Protein AF-A0A3C0GIA7-F1 (afdb_monomer)

Radius of gyration: 22.04 Å; Cα contacts (8 Å, |Δi|>4): 299; chains: 1; bounding box: 49×34×68 Å

Mean predicted aligned error: 4.74 Å

Structure (mmCIF, N/CA/C/O backbone):
data_AF-A0A3C0GIA7-F1
#
_entry.id   AF-A0A3C0GIA7-F1
#
loop_
_atom_site.group_PDB
_atom_site.id
_atom_site.type_symbol
_atom_site.label_atom_id
_atom_site.label_alt_id
_atom_site.label_comp_id
_atom_si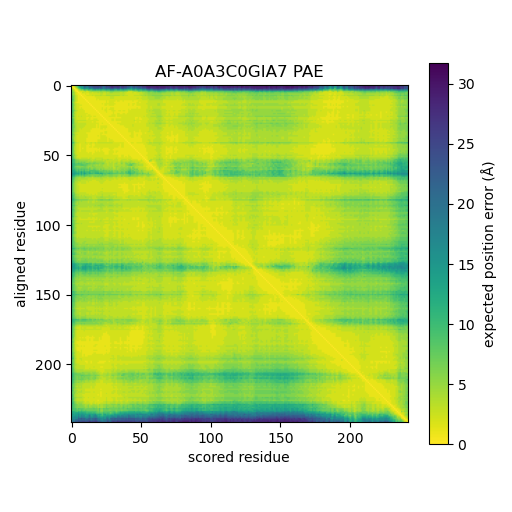te.label_asym_id
_atom_site.label_entity_id
_atom_site.label_seq_id
_atom_site.pdbx_PDB_ins_code
_atom_site.Cartn_x
_atom_site.Cartn_y
_atom_site.Cartn_z
_atom_site.occupancy
_atom_site.B_iso_or_equiv
_atom_site.auth_seq_id
_atom_site.auth_comp_id
_atom_site.auth_asym_id
_atom_site.auth_atom_id
_atom_site.pdbx_PDB_model_num
ATOM 1 N N . MET A 1 1 ? -8.354 5.918 -29.587 1.00 37.75 1 MET A N 1
ATOM 2 C CA . MET A 1 1 ? -8.778 4.598 -29.066 1.00 37.75 1 MET A CA 1
ATOM 3 C C . MET A 1 1 ? -8.429 4.537 -27.590 1.00 37.75 1 MET A C 1
ATOM 5 O O . MET A 1 1 ? -7.251 4.413 -27.277 1.00 37.75 1 MET A O 1
ATOM 9 N N . SER A 1 2 ? -9.401 4.671 -26.684 1.00 43.38 2 SER A N 1
ATOM 10 C CA . SER A 1 2 ? -9.178 4.345 -25.271 1.00 43.38 2 SER A CA 1
ATOM 11 C C . SER A 1 2 ? -9.015 2.828 -25.169 1.00 43.38 2 SER A C 1
ATOM 13 O O . SER A 1 2 ? -10.001 2.096 -25.129 1.00 43.38 2 SER A O 1
ATOM 15 N N . ARG A 1 3 ? -7.777 2.332 -25.247 1.00 60.25 3 ARG A N 1
ATOM 16 C CA . ARG A 1 3 ? -7.509 0.922 -24.956 1.00 60.25 3 ARG A CA 1
ATOM 17 C C . ARG A 1 3 ? -7.789 0.711 -23.472 1.00 60.25 3 ARG A C 1
ATOM 19 O O . ARG A 1 3 ? -7.186 1.372 -22.633 1.00 60.25 3 ARG A O 1
ATOM 26 N N . GLU A 1 4 ? -8.752 -0.149 -23.180 1.00 84.12 4 GLU A N 1
ATOM 27 C CA . GLU A 1 4 ? -9.139 -0.524 -21.825 1.00 84.12 4 GLU A CA 1
ATOM 28 C C . GLU A 1 4 ? -7.948 -1.198 -21.123 1.00 84.12 4 GLU A C 1
ATOM 30 O O . GLU A 1 4 ? -7.328 -2.114 -21.669 1.00 84.12 4 GLU A O 1
ATOM 35 N N . ILE A 1 5 ? -7.573 -0.711 -19.938 1.00 91.12 5 ILE A N 1
ATOM 36 C CA . ILE A 1 5 ? -6.484 -1.300 -19.155 1.00 91.12 5 ILE A CA 1
ATOM 37 C C . ILE A 1 5 ? -6.969 -2.617 -18.543 1.00 91.12 5 ILE A C 1
ATOM 39 O O . ILE A 1 5 ? -7.917 -2.634 -17.760 1.00 91.12 5 ILE A O 1
ATOM 43 N N . ASN A 1 6 ? -6.271 -3.717 -18.832 1.00 93.75 6 ASN A N 1
ATOM 44 C CA . ASN A 1 6 ? -6.549 -5.009 -18.211 1.00 93.75 6 ASN A CA 1
ATOM 45 C C . ASN A 1 6 ? -5.850 -5.120 -16.844 1.00 93.75 6 ASN A C 1
ATOM 47 O O . ASN A 1 6 ? -4.632 -5.294 -16.780 1.00 93.75 6 ASN A O 1
ATOM 51 N N . TYR A 1 7 ? -6.621 -5.091 -15.753 1.00 95.12 7 TYR A N 1
ATOM 52 C CA . TYR A 1 7 ? -6.133 -5.234 -14.369 1.00 95.12 7 TYR A CA 1
ATOM 53 C C . TYR A 1 7 ? -5.750 -6.667 -13.953 1.00 95.12 7 TYR A C 1
ATOM 55 O O . TYR A 1 7 ? -5.253 -6.886 -12.849 1.00 95.12 7 TYR A O 1
ATOM 63 N N . LYS A 1 8 ? -5.942 -7.650 -14.838 1.00 94.94 8 LYS A N 1
ATOM 64 C CA . LYS A 1 8 ? -5.543 -9.054 -14.651 1.00 94.94 8 LYS A CA 1
ATOM 65 C C . LYS A 1 8 ? -4.314 -9.436 -15.487 1.00 94.94 8 LYS A C 1
ATOM 67 O O . LYS A 1 8 ? -4.044 -10.614 -15.679 1.00 94.94 8 LYS A O 1
ATOM 72 N N . CYS A 1 9 ? -3.592 -8.460 -16.039 1.00 96.50 9 CYS A N 1
ATOM 73 C CA . CYS A 1 9 ? -2.430 -8.719 -16.886 1.00 96.50 9 CYS A CA 1
ATOM 74 C C . CYS A 1 9 ? -1.255 -9.254 -16.050 1.00 96.50 9 CYS A C 1
ATOM 76 O O . CYS A 1 9 ? -0.583 -8.486 -15.363 1.00 96.50 9 CYS A O 1
ATOM 78 N N . GLU A 1 10 ?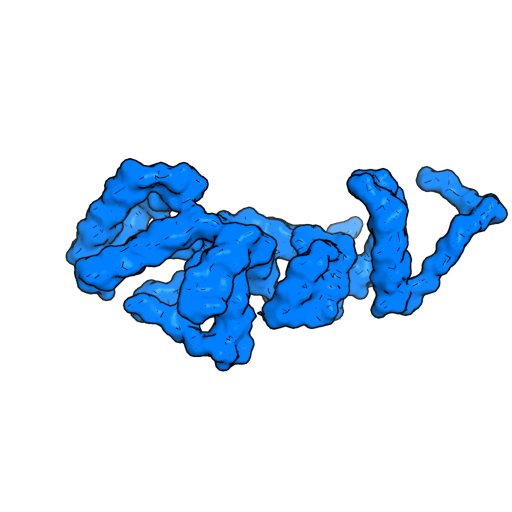 -0.981 -10.556 -16.151 1.00 97.12 10 GLU A N 1
ATOM 79 C CA . GLU A 1 10 ? 0.097 -11.241 -15.417 1.00 97.12 10 GLU A CA 1
ATOM 80 C C . GLU A 1 10 ? 1.460 -10.580 -15.637 1.00 97.12 10 GLU A C 1
ATOM 82 O O . GLU A 1 10 ? 2.119 -10.204 -14.672 1.00 97.12 10 GLU A O 1
ATOM 87 N N . LYS A 1 11 ? 1.807 -10.280 -16.895 1.00 96.56 11 LYS A N 1
ATOM 88 C CA . LYS A 1 11 ? 3.054 -9.586 -17.263 1.00 96.56 11 LYS A CA 1
ATOM 89 C C . LYS A 1 11 ? 3.236 -8.237 -16.550 1.00 96.56 11 LYS A C 1
ATOM 91 O O . LYS A 1 11 ? 4.357 -7.801 -16.303 1.00 96.56 11 LYS A O 1
ATOM 96 N N . THR A 1 12 ? 2.137 -7.550 -16.223 1.00 97.88 12 THR A N 1
ATOM 97 C CA . THR A 1 12 ? 2.188 -6.289 -15.464 1.00 97.88 12 THR A CA 1
ATOM 98 C C . THR A 1 12 ? 2.499 -6.549 -13.993 1.00 97.88 12 THR A C 1
ATOM 100 O O . THR A 1 12 ? 3.315 -5.843 -13.404 1.00 97.88 12 THR A O 1
ATOM 103 N N . TRP A 1 13 ? 1.882 -7.572 -13.400 1.00 98.31 13 TRP A N 1
ATOM 104 C CA . TRP A 1 13 ? 2.133 -7.960 -12.012 1.00 98.31 13 TRP A CA 1
ATOM 105 C C . TRP A 1 13 ? 3.553 -8.502 -11.807 1.00 98.31 13 TRP A C 1
ATOM 107 O O . TRP A 1 13 ? 4.207 -8.135 -10.827 1.00 98.31 13 TRP A O 1
ATOM 117 N N . GLU A 1 14 ? 4.075 -9.261 -12.773 1.00 97.88 14 GLU A N 1
ATOM 118 C CA . GLU A 1 14 ? 5.452 -9.772 -12.777 1.00 97.88 14 GLU A CA 1
ATOM 119 C C . GLU A 1 14 ? 6.497 -8.656 -12.634 1.00 97.88 14 GLU A C 1
ATOM 121 O O . GLU A 1 14 ? 7.464 -8.818 -11.890 1.00 97.88 14 GLU A O 1
ATOM 126 N N . LEU A 1 15 ? 6.278 -7.477 -13.234 1.00 97.44 15 LEU A N 1
ATOM 127 C CA . LEU A 1 15 ? 7.185 -6.334 -13.056 1.00 97.44 15 LEU A CA 1
ATOM 128 C C . LEU A 1 15 ? 7.359 -5.945 -11.588 1.00 97.44 15 LEU A C 1
ATOM 130 O O . LEU A 1 15 ? 8.476 -5.661 -11.146 1.00 97.44 15 LEU A O 1
ATOM 134 N N . PHE A 1 16 ? 6.266 -5.930 -10.823 1.00 98.19 16 PHE A N 1
ATOM 135 C CA . PHE A 1 16 ? 6.325 -5.641 -9.394 1.00 98.19 16 PHE A CA 1
ATOM 136 C C . PHE A 1 16 ? 6.989 -6.785 -8.628 1.00 98.19 16 PHE A C 1
ATOM 138 O O . PHE A 1 16 ? 7.788 -6.527 -7.728 1.00 98.19 16 PHE A O 1
ATOM 145 N N . HIS A 1 17 ? 6.696 -8.036 -8.996 1.00 98.25 17 HIS A N 1
ATOM 146 C CA . HIS A 1 17 ? 7.242 -9.229 -8.337 1.00 98.25 17 HIS A CA 1
ATOM 147 C C . HIS A 1 17 ? 8.752 -9.355 -8.524 1.00 98.25 17 HIS A C 1
ATOM 149 O O . HIS A 1 17 ? 9.449 -9.800 -7.614 1.00 98.25 17 HIS A O 1
ATOM 155 N N . GLU A 1 18 ? 9.270 -8.929 -9.672 1.00 97.50 18 GLU A N 1
ATOM 156 C CA . GLU A 1 18 ? 10.701 -8.920 -9.976 1.00 97.50 18 GLU A CA 1
ATOM 157 C C . GLU A 1 18 ? 11.411 -7.652 -9.478 1.00 97.50 18 GLU A C 1
ATOM 159 O O . GLU A 1 18 ? 12.641 -7.623 -9.398 1.00 97.50 18 GLU A O 1
ATOM 164 N N . GLY A 1 19 ? 10.653 -6.614 -9.104 1.00 96.69 19 GLY A N 1
ATOM 165 C CA . GLY A 1 19 ? 11.183 -5.304 -8.722 1.00 96.69 19 GLY A CA 1
ATOM 166 C C . GLY A 1 19 ? 11.672 -4.469 -9.913 1.00 96.69 19 GLY A C 1
ATOM 167 O O . GLY A 1 19 ? 12.472 -3.554 -9.728 1.00 96.69 19 GLY A O 1
ATOM 168 N N . LYS A 1 20 ? 11.198 -4.754 -11.134 1.00 97.12 20 LYS A N 1
ATOM 169 C CA . LYS A 1 20 ? 11.540 -4.035 -12.378 1.00 97.12 20 LYS A CA 1
ATOM 170 C C . LYS A 1 20 ? 10.742 -2.733 -12.529 1.00 97.12 20 LYS A C 1
ATOM 172 O O . LYS A 1 20 ? 10.154 -2.445 -13.573 1.00 97.12 20 LYS A O 1
ATOM 177 N N . THR A 1 21 ? 10.720 -1.913 -11.481 1.00 97.00 21 THR A N 1
ATOM 178 C CA . THR A 1 21 ? 9.827 -0.749 -11.362 1.00 97.00 21 THR A CA 1
ATOM 179 C C . THR A 1 21 ? 10.466 0.589 -11.748 1.00 97.00 21 THR A C 1
ATOM 181 O O . THR A 1 21 ? 9.860 1.626 -11.495 1.00 97.00 21 THR A O 1
ATOM 184 N N . LYS A 1 22 ? 11.652 0.632 -12.387 1.00 96.38 22 LYS A N 1
ATOM 185 C CA . LYS A 1 22 ? 12.213 1.908 -12.891 1.00 96.38 22 LYS A CA 1
ATOM 186 C C . LYS A 1 22 ? 11.206 2.597 -13.820 1.00 96.38 22 LYS A C 1
ATOM 188 O O . LYS A 1 22 ? 10.648 1.953 -14.710 1.00 96.38 22 LYS A O 1
ATOM 193 N N . GLY A 1 23 ? 10.941 3.872 -13.554 1.00 95.19 23 GLY A N 1
ATOM 194 C CA . GLY A 1 23 ? 9.946 4.681 -14.247 1.00 95.19 23 GLY A CA 1
ATOM 195 C C . GLY A 1 23 ? 8.476 4.355 -13.961 1.00 95.19 23 GLY A C 1
ATOM 196 O O . GLY A 1 23 ? 7.587 4.979 -14.535 1.00 95.19 23 GLY A O 1
ATOM 197 N N . VAL A 1 24 ? 8.191 3.406 -13.065 1.00 97.38 24 VAL A N 1
ATOM 198 C CA . VAL A 1 24 ? 6.833 3.155 -12.574 1.00 97.38 24 VAL A CA 1
ATOM 199 C C . VAL A 1 24 ? 6.499 4.190 -11.503 1.00 97.38 24 VAL A C 1
ATOM 201 O O . VAL A 1 24 ? 7.250 4.381 -10.542 1.00 97.38 24 VAL A O 1
ATOM 204 N N . PHE A 1 25 ? 5.349 4.846 -11.653 1.00 96.50 25 PHE A N 1
ATOM 205 C CA . PHE A 1 25 ? 4.901 5.909 -10.757 1.00 96.50 25 PHE A CA 1
ATOM 206 C C . PHE A 1 25 ? 4.908 5.447 -9.288 1.00 96.50 25 PHE A C 1
ATOM 208 O O . PHE A 1 25 ? 4.465 4.338 -8.985 1.00 96.50 25 PHE A O 1
ATOM 215 N N . GLN A 1 26 ? 5.419 6.290 -8.379 1.00 95.19 26 GLN A N 1
ATOM 216 C CA . GLN A 1 26 ? 5.638 6.037 -6.934 1.00 95.19 26 GLN A CA 1
ATOM 217 C C . GLN A 1 26 ? 6.639 4.924 -6.569 1.00 95.19 26 GLN A C 1
ATOM 219 O O . GLN A 1 26 ? 7.128 4.902 -5.440 1.00 95.19 26 GLN A O 1
ATOM 224 N N . LEU A 1 27 ? 6.967 4.007 -7.483 1.00 96.62 27 LEU A N 1
ATOM 225 C CA . LEU A 1 27 ? 7.701 2.774 -7.174 1.00 96.62 27 LEU A CA 1
ATOM 226 C C . LEU A 1 27 ? 9.072 2.678 -7.856 1.00 96.62 27 LEU A C 1
ATOM 228 O O . LEU A 1 27 ? 9.738 1.652 -7.728 1.00 96.62 27 LEU A O 1
ATOM 232 N N . GLU A 1 28 ? 9.529 3.740 -8.522 1.00 95.00 28 GLU A N 1
ATOM 233 C CA . GLU A 1 28 ? 10.825 3.770 -9.216 1.00 95.00 28 GLU A CA 1
ATOM 234 C C . GLU A 1 28 ? 12.051 3.744 -8.296 1.00 95.00 28 GLU A C 1
ATOM 236 O O . GLU A 1 28 ? 13.119 3.297 -8.711 1.00 95.00 28 GLU A O 1
ATOM 241 N N . SER A 1 29 ? 11.911 4.200 -7.049 1.00 93.56 29 SER A N 1
ATOM 242 C CA . SER A 1 29 ? 13.023 4.266 -6.095 1.00 93.56 29 SER A CA 1
ATOM 243 C C . SER A 1 29 ? 13.536 2.874 -5.707 1.00 93.56 29 SER A C 1
ATOM 245 O O . SER A 1 29 ? 12.799 1.890 -5.755 1.00 93.56 29 SER A O 1
ATOM 247 N N . ASN A 1 30 ? 14.777 2.781 -5.218 1.00 93.12 30 ASN A N 1
ATOM 248 C CA . ASN A 1 30 ? 15.335 1.519 -4.703 1.00 93.12 30 ASN A CA 1
ATOM 249 C C . ASN A 1 30 ? 14.482 0.908 -3.580 1.00 93.12 30 ASN A C 1
ATOM 251 O O . ASN A 1 30 ? 14.315 -0.311 -3.503 1.00 93.12 30 ASN A O 1
ATOM 255 N N . LEU A 1 31 ? 13.884 1.762 -2.746 1.00 93.94 31 LEU A N 1
ATOM 256 C CA . LEU A 1 31 ? 12.924 1.357 -1.726 1.00 93.94 31 LEU A CA 1
ATOM 257 C C . LEU A 1 31 ? 11.668 0.742 -2.367 1.00 93.94 31 LEU A C 1
ATOM 259 O O . LEU A 1 31 ? 11.253 -0.347 -1.971 1.00 93.94 31 LEU A O 1
ATOM 263 N N . GLY A 1 32 ? 11.106 1.407 -3.381 1.00 95.31 32 GLY A N 1
ATOM 264 C CA . GLY A 1 32 ? 9.960 0.926 -4.154 1.00 95.31 32 GLY A CA 1
ATOM 265 C C . GLY A 1 32 ? 10.231 -0.418 -4.833 1.00 95.31 32 GLY A C 1
ATOM 266 O O . GLY A 1 32 ? 9.451 -1.352 -4.646 1.00 95.31 32 GLY A O 1
ATOM 267 N N . LYS A 1 33 ? 11.369 -0.556 -5.526 1.00 96.00 33 LYS A N 1
ATOM 268 C CA . LYS A 1 33 ? 11.825 -1.811 -6.155 1.00 96.00 33 LYS A CA 1
ATOM 269 C C . LYS A 1 33 ? 11.897 -2.955 -5.136 1.00 96.00 33 LYS 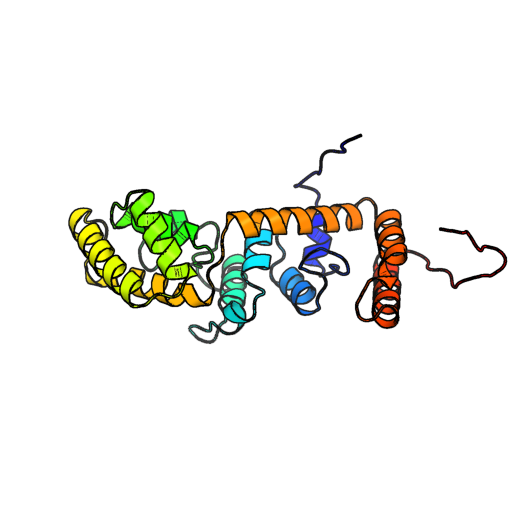A C 1
ATOM 271 O O . LYS A 1 33 ? 11.300 -4.013 -5.335 1.00 96.00 33 LYS A O 1
ATOM 276 N N . SER A 1 34 ? 12.587 -2.725 -4.015 1.00 96.44 34 SER A N 1
ATOM 277 C CA . SER A 1 34 ? 12.808 -3.734 -2.970 1.00 96.44 34 SER A CA 1
ATOM 278 C C . SER A 1 34 ? 11.504 -4.191 -2.315 1.00 96.44 34 SER A C 1
ATOM 280 O O . SER A 1 34 ? 11.242 -5.392 -2.217 1.00 96.44 34 SER A O 1
ATOM 282 N N . TRP A 1 35 ? 10.644 -3.254 -1.906 1.00 96.62 35 TRP A N 1
ATOM 283 C CA . TRP A 1 35 ? 9.383 -3.606 -1.253 1.00 96.62 35 TRP A CA 1
ATOM 284 C C . TRP A 1 35 ? 8.340 -4.167 -2.218 1.00 96.62 35 TRP A C 1
ATOM 286 O O . TRP A 1 35 ? 7.589 -5.046 -1.807 1.00 96.62 35 TRP A O 1
ATOM 296 N N . SER A 1 36 ? 8.329 -3.755 -3.491 1.00 97.56 36 SER A N 1
ATOM 297 C CA . SER A 1 36 ? 7.490 -4.396 -4.518 1.00 97.56 36 SER A CA 1
ATOM 298 C C . SER A 1 36 ? 7.850 -5.874 -4.660 1.00 97.56 36 SER A C 1
ATOM 300 O O . SER A 1 36 ? 6.971 -6.731 -4.576 1.00 97.56 36 SER A O 1
ATOM 302 N N . LYS A 1 37 ? 9.152 -6.178 -4.751 1.00 97.62 37 LYS A N 1
ATOM 303 C CA . LYS A 1 37 ? 9.669 -7.548 -4.858 1.00 97.62 37 LYS A CA 1
ATOM 304 C C . LYS A 1 37 ? 9.372 -8.399 -3.623 1.00 97.62 37 LYS A C 1
ATOM 306 O O . LYS A 1 37 ? 9.043 -9.575 -3.751 1.00 97.62 37 LYS A O 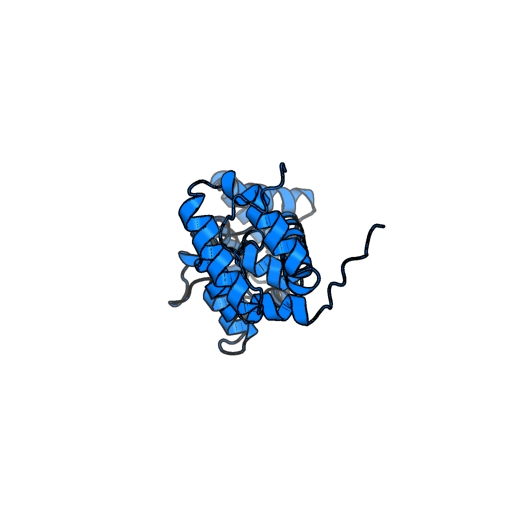1
ATOM 311 N N . LYS A 1 38 ? 9.474 -7.818 -2.423 1.00 97.38 38 LYS A N 1
ATOM 312 C CA . LYS A 1 38 ? 9.123 -8.504 -1.167 1.00 97.38 38 LYS A CA 1
ATOM 313 C C . LYS A 1 38 ? 7.620 -8.746 -1.047 1.00 97.38 38 LYS A C 1
ATOM 315 O O . LYS A 1 38 ? 7.207 -9.832 -0.658 1.00 97.38 38 LYS A O 1
ATOM 320 N N . LEU A 1 39 ? 6.800 -7.747 -1.375 1.00 97.69 39 LEU A N 1
ATOM 321 C CA . LEU A 1 39 ? 5.351 -7.849 -1.237 1.00 97.69 39 LEU A CA 1
ATOM 322 C C . LEU A 1 39 ? 4.720 -8.746 -2.303 1.00 97.69 39 LEU A C 1
ATOM 324 O O . LEU A 1 39 ? 3.767 -9.458 -1.995 1.00 97.69 39 LEU A O 1
ATOM 328 N N . LYS A 1 40 ? 5.208 -8.679 -3.546 1.00 98.06 40 LYS A N 1
ATOM 329 C CA . LYS A 1 40 ? 4.609 -9.315 -4.728 1.00 98.06 40 LYS A CA 1
ATOM 330 C C . LYS A 1 40 ? 3.107 -9.005 -4.859 1.00 98.06 40 LYS A C 1
ATOM 332 O O . LYS A 1 40 ? 2.289 -9.914 -4.706 1.00 98.06 40 LYS A O 1
ATOM 337 N N . PRO A 1 41 ? 2.704 -7.729 -5.028 1.00 97.69 41 PRO A N 1
ATOM 338 C CA . PRO A 1 41 ? 1.288 -7.364 -5.097 1.00 97.69 41 PRO A CA 1
ATOM 339 C C . PRO A 1 41 ? 0.584 -8.095 -6.250 1.00 97.69 41 PRO A C 1
ATOM 341 O O . PRO A 1 41 ? 1.158 -8.260 -7.324 1.00 97.69 41 PRO A O 1
ATOM 344 N N . SER A 1 42 ? -0.642 -8.548 -6.009 1.00 95.38 42 SER A N 1
ATOM 345 C CA . SER A 1 42 ? -1.441 -9.383 -6.920 1.00 95.38 42 SER A CA 1
ATOM 346 C C . SER A 1 42 ? -2.758 -8.728 -7.352 1.00 95.38 42 SER A C 1
ATOM 348 O O . SER A 1 42 ? -3.472 -9.257 -8.199 1.00 95.38 42 SER A O 1
ATOM 350 N N . ASN A 1 43 ? -3.087 -7.578 -6.765 1.00 96.94 43 ASN A N 1
ATOM 351 C CA . ASN A 1 43 ? -4.271 -6.779 -7.059 1.00 96.94 43 ASN A CA 1
ATOM 352 C C . ASN A 1 43 ? -4.023 -5.304 -6.685 1.00 96.94 43 ASN A C 1
ATOM 354 O O . ASN A 1 43 ? -2.972 -4.942 -6.139 1.00 96.94 43 ASN A O 1
ATOM 358 N N . ILE A 1 44 ? -4.984 -4.436 -7.014 1.00 97.75 44 ILE A N 1
ATOM 359 C CA . ILE A 1 44 ? -4.875 -2.990 -6.785 1.00 97.75 44 ILE A CA 1
ATOM 360 C C . ILE A 1 44 ? -4.893 -2.653 -5.296 1.00 97.75 44 ILE A C 1
ATOM 362 O O . ILE A 1 44 ? -4.204 -1.725 -4.882 1.00 97.75 44 ILE A O 1
ATOM 366 N N . GLU A 1 45 ? -5.621 -3.406 -4.482 1.00 97.19 45 GLU A N 1
ATOM 367 C CA . GLU A 1 45 ? -5.727 -3.204 -3.040 1.00 97.19 45 GLU A CA 1
ATOM 368 C C . GLU A 1 45 ? -4.374 -3.415 -2.346 1.00 97.19 45 GLU A C 1
ATOM 370 O O . GLU A 1 45 ? -3.944 -2.588 -1.541 1.00 97.19 45 GLU A O 1
ATOM 375 N N . GLU A 1 46 ? -3.644 -4.466 -2.713 1.00 97.81 46 GLU A N 1
ATOM 376 C CA . GLU A 1 46 ? -2.290 -4.720 -2.217 1.00 97.81 46 GLU A CA 1
ATOM 377 C C . GLU A 1 46 ? -1.281 -3.696 -2.737 1.00 97.81 46 GLU A C 1
ATOM 379 O O . GLU A 1 46 ? -0.385 -3.278 -2.001 1.00 97.81 46 GLU A O 1
ATOM 384 N N . LEU A 1 47 ? -1.424 -3.254 -3.989 1.00 97.94 47 LEU A N 1
ATOM 385 C CA . LEU A 1 47 ? -0.591 -2.187 -4.543 1.00 97.94 47 LEU A CA 1
ATOM 386 C C . LEU A 1 47 ? -0.850 -0.851 -3.825 1.00 97.94 47 LEU A C 1
ATOM 388 O O . LEU A 1 47 ? 0.085 -0.111 -3.520 1.00 97.94 47 LEU A O 1
ATOM 392 N N . ALA A 1 48 ? -2.104 -0.568 -3.474 1.00 97.88 48 ALA A N 1
ATOM 393 C CA . ALA A 1 48 ? -2.495 0.584 -2.669 1.00 97.88 48 ALA A CA 1
ATOM 394 C C . ALA A 1 48 ? -1.931 0.492 -1.248 1.00 97.88 48 ALA A C 1
ATOM 396 O O . ALA A 1 48 ? -1.455 1.493 -0.707 1.00 97.88 48 ALA A O 1
ATOM 397 N N . ALA A 1 49 ? -1.939 -0.698 -0.641 1.00 97.12 49 ALA A N 1
ATOM 398 C CA . ALA A 1 49 ? -1.306 -0.930 0.653 1.00 97.12 49 ALA A CA 1
ATOM 399 C C . ALA A 1 49 ? 0.208 -0.711 0.579 1.00 97.12 49 ALA A C 1
ATOM 401 O O . ALA A 1 49 ? 0.760 -0.031 1.443 1.00 97.12 49 ALA A O 1
ATOM 402 N N . LEU A 1 50 ? 0.869 -1.188 -0.481 1.00 96.56 50 LEU A N 1
ATOM 403 C CA . LEU A 1 50 ? 2.293 -0.952 -0.707 1.00 96.56 50 LEU A CA 1
ATOM 404 C C . LEU A 1 50 ? 2.610 0.541 -0.721 1.00 96.56 50 LEU A C 1
ATOM 406 O O . LEU A 1 50 ? 3.416 0.993 0.087 1.00 96.56 50 LEU A O 1
ATOM 410 N N . VAL A 1 51 ? 1.936 1.308 -1.584 1.00 95.00 51 VAL A N 1
ATOM 411 C CA . VAL A 1 51 ? 2.124 2.764 -1.709 1.00 95.00 51 VAL A CA 1
ATOM 412 C C . VAL A 1 51 ? 1.875 3.467 -0.370 1.00 95.00 51 VAL A C 1
ATOM 414 O O . VAL A 1 51 ? 2.629 4.360 0.022 1.00 95.00 51 VAL A O 1
ATOM 417 N N . ALA A 1 52 ? 0.861 3.036 0.383 1.00 94.88 52 ALA A N 1
ATOM 418 C CA . ALA A 1 52 ? 0.578 3.585 1.704 1.00 94.88 52 ALA A CA 1
ATOM 419 C C . ALA A 1 52 ? 1.660 3.240 2.748 1.00 94.88 52 ALA A C 1
ATOM 421 O O . ALA A 1 52 ? 1.921 4.062 3.633 1.00 94.88 52 ALA A O 1
ATOM 422 N N . LEU A 1 53 ? 2.294 2.067 2.662 1.00 93.31 53 LEU A N 1
ATOM 423 C CA . LEU A 1 53 ? 3.222 1.539 3.666 1.00 93.31 53 LEU A CA 1
ATOM 424 C C . LEU A 1 53 ? 4.700 1.849 3.391 1.00 93.31 53 LEU A C 1
ATOM 426 O O . LEU A 1 53 ? 5.498 1.827 4.325 1.00 93.31 53 LEU A O 1
ATOM 430 N N . ILE A 1 54 ? 5.108 2.182 2.165 1.00 91.25 54 ILE A N 1
ATOM 431 C CA . ILE A 1 54 ? 6.514 2.517 1.840 1.00 91.25 54 ILE A CA 1
ATOM 432 C C . ILE A 1 54 ? 6.888 3.967 2.183 1.00 91.25 54 ILE A C 1
ATOM 434 O O . ILE A 1 54 ? 7.633 4.633 1.468 1.00 91.25 54 ILE A O 1
ATOM 438 N N . ARG A 1 55 ? 6.374 4.480 3.303 1.00 89.62 55 ARG A N 1
ATOM 439 C CA . ARG A 1 55 ? 6.649 5.840 3.782 1.00 89.62 55 ARG A CA 1
ATOM 440 C C . ARG A 1 55 ? 7.541 5.814 5.021 1.00 89.62 55 ARG A C 1
ATOM 442 O O . ARG A 1 55 ? 7.396 4.908 5.847 1.00 89.62 55 ARG A O 1
ATOM 449 N N . PRO A 1 56 ? 8.386 6.841 5.239 1.00 82.56 56 PRO A N 1
ATOM 450 C CA . PRO A 1 56 ? 9.286 6.893 6.393 1.00 82.56 56 PRO A CA 1
ATOM 451 C C . PRO A 1 56 ? 8.590 6.662 7.742 1.00 82.56 56 PRO A C 1
ATOM 453 O O . PRO A 1 56 ? 9.138 5.989 8.608 1.00 82.56 56 PRO A O 1
ATOM 456 N N . GLY A 1 57 ? 7.364 7.173 7.916 1.00 82.56 57 GLY A N 1
ATOM 457 C CA . GLY A 1 57 ? 6.584 6.981 9.143 1.00 82.56 57 GLY A CA 1
ATOM 458 C C . GLY A 1 57 ? 6.166 5.529 9.399 1.00 82.56 57 GLY A C 1
ATOM 459 O O . GLY A 1 57 ? 6.184 5.096 10.544 1.00 82.56 57 GLY A O 1
ATOM 460 N N . CYS A 1 58 ? 5.844 4.765 8.351 1.00 83.75 58 CYS A N 1
ATOM 461 C CA . CYS A 1 58 ? 5.466 3.349 8.460 1.00 83.75 58 CYS A CA 1
ATOM 462 C C . CYS A 1 58 ? 6.688 2.464 8.732 1.00 83.75 58 CYS A C 1
ATOM 464 O O . CYS A 1 58 ? 6.636 1.566 9.567 1.00 83.75 58 CYS A O 1
ATOM 466 N N . LEU A 1 59 ? 7.809 2.761 8.067 1.00 84.81 59 LEU A N 1
ATOM 467 C CA . LEU A 1 59 ? 9.062 2.021 8.231 1.00 84.81 59 LEU A CA 1
ATOM 468 C C . LEU A 1 59 ? 9.664 2.194 9.631 1.00 84.81 59 LEU A C 1
ATOM 470 O O . LEU A 1 59 ? 10.271 1.265 10.153 1.00 84.81 59 LEU A O 1
ATOM 474 N N . LYS A 1 60 ? 9.465 3.366 10.248 1.00 85.94 60 LYS A N 1
ATOM 475 C CA . LYS A 1 60 ? 9.892 3.662 11.626 1.00 85.94 60 LYS A CA 1
ATOM 476 C C . LYS A 1 60 ? 8.873 3.240 12.688 1.00 85.94 60 LYS A C 1
ATOM 478 O O . LYS A 1 60 ? 9.214 3.205 13.866 1.00 85.94 60 LYS A O 1
ATOM 483 N N . ALA A 1 61 ? 7.630 2.950 12.301 1.00 83.94 61 ALA A N 1
ATOM 484 C CA . ALA A 1 61 ? 6.611 2.443 13.212 1.00 83.94 61 ALA A CA 1
ATOM 485 C C . ALA A 1 61 ? 6.870 0.956 13.479 1.00 83.94 61 ALA A C 1
ATOM 487 O O . ALA A 1 61 ? 6.351 0.089 12.775 1.00 83.94 61 ALA A O 1
ATOM 488 N N . ILE A 1 62 ? 7.721 0.687 14.469 1.00 84.31 62 ILE A N 1
ATOM 489 C CA . ILE A 1 62 ? 8.134 -0.657 14.866 1.00 84.31 62 ILE A CA 1
ATOM 490 C C . ILE A 1 62 ? 7.280 -1.123 16.050 1.00 84.31 62 ILE A C 1
ATOM 492 O O . ILE A 1 62 ? 7.155 -0.411 17.044 1.00 84.31 62 ILE A O 1
ATOM 496 N N . SER A 1 63 ? 6.715 -2.323 15.936 1.00 79.81 63 SER A N 1
ATOM 497 C CA . SER A 1 63 ? 6.079 -3.066 17.029 1.00 79.81 63 SER A CA 1
ATOM 498 C C . SER A 1 63 ? 6.631 -4.482 17.014 1.00 79.81 63 SER A C 1
ATOM 500 O O . SER A 1 63 ? 6.689 -5.102 15.949 1.00 79.81 63 SER A O 1
ATOM 502 N N . ASP A 1 64 ? 7.047 -4.983 18.175 1.00 84.06 64 ASP A N 1
ATOM 503 C CA . ASP A 1 64 ? 7.599 -6.337 18.342 1.00 84.06 64 ASP A CA 1
ATOM 504 C C . ASP A 1 64 ? 8.770 -6.617 17.380 1.00 84.06 64 ASP A C 1
ATOM 506 O O . ASP A 1 64 ? 8.843 -7.648 16.718 1.00 84.06 64 ASP A O 1
ATOM 510 N N . GLY A 1 65 ? 9.660 -5.630 17.226 1.00 86.38 65 GLY A N 1
ATOM 511 C CA . GLY A 1 65 ? 10.850 -5.729 16.373 1.00 86.38 65 GLY A CA 1
ATOM 512 C C . GLY A 1 65 ? 10.602 -5.604 14.865 1.00 86.38 65 GLY A C 1
ATOM 513 O O . GLY A 1 65 ? 11.565 -5.588 14.101 1.00 86.38 65 GLY A O 1
ATOM 514 N N . LYS A 1 66 ? 9.350 -5.451 14.410 1.00 89.19 66 LYS A N 1
ATOM 515 C CA . LYS A 1 66 ? 9.007 -5.321 12.982 1.00 89.19 66 LYS A CA 1
ATOM 516 C C . LYS A 1 66 ? 8.333 -3.994 12.662 1.00 89.19 66 LYS A C 1
ATOM 518 O O . LYS A 1 66 ? 7.472 -3.525 13.404 1.00 89.19 66 LYS A O 1
ATOM 523 N N . SER A 1 67 ? 8.679 -3.409 11.516 1.00 91.75 67 SER A N 1
ATOM 524 C CA . SER A 1 67 ? 7.928 -2.275 10.974 1.00 91.75 67 SER A CA 1
ATOM 525 C C . SER A 1 67 ? 6.534 -2.711 10.516 1.00 91.75 67 SER A C 1
ATOM 527 O O . SER A 1 67 ? 6.323 -3.876 10.170 1.00 91.75 67 SER A O 1
ATOM 529 N N . MET A 1 68 ? 5.586 -1.774 10.443 1.00 90.56 68 MET A N 1
ATOM 530 C CA . MET A 1 68 ? 4.244 -2.062 9.910 1.00 90.56 68 MET A CA 1
ATOM 531 C C . MET A 1 68 ? 4.289 -2.609 8.475 1.00 90.56 68 MET A C 1
ATOM 533 O O . MET A 1 68 ? 3.523 -3.503 8.125 1.00 90.56 68 MET A O 1
ATOM 537 N N . THR A 1 69 ? 5.223 -2.112 7.658 1.00 93.06 69 THR A N 1
ATOM 538 C CA . THR A 1 69 ? 5.450 -2.584 6.285 1.00 93.06 69 THR A CA 1
ATOM 539 C C . THR A 1 69 ? 5.906 -4.041 6.261 1.00 93.06 69 THR A C 1
ATOM 541 O O . THR A 1 69 ? 5.369 -4.835 5.493 1.00 93.06 69 THR A O 1
ATOM 544 N N . GLN A 1 70 ? 6.864 -4.407 7.122 1.00 94.88 70 GLN A N 1
ATOM 545 C CA . GLN A 1 70 ? 7.345 -5.787 7.210 1.00 94.88 70 GLN A CA 1
ATOM 546 C C . GLN A 1 70 ? 6.250 -6.716 7.742 1.00 94.88 70 GLN A C 1
ATOM 548 O O . GLN A 1 70 ? 6.030 -7.773 7.166 1.00 94.88 70 GLN A O 1
ATOM 553 N N . ARG A 1 71 ? 5.501 -6.286 8.766 1.00 94.81 71 ARG A N 1
ATOM 554 C CA . ARG A 1 71 ? 4.380 -7.055 9.324 1.00 94.81 71 ARG A CA 1
ATOM 555 C C . ARG A 1 71 ? 3.309 -7.373 8.279 1.00 94.81 71 ARG A C 1
ATOM 557 O O . ARG A 1 71 ? 2.851 -8.506 8.205 1.00 94.81 71 ARG A O 1
ATOM 564 N N . TYR A 1 72 ? 2.932 -6.396 7.452 1.00 95.81 72 TYR A N 1
ATOM 565 C CA . TYR A 1 72 ? 1.973 -6.616 6.364 1.00 95.81 72 TYR A CA 1
ATOM 566 C C . TYR A 1 72 ? 2.451 -7.714 5.400 1.00 95.81 72 TYR A C 1
ATOM 568 O O . TYR A 1 72 ? 1.679 -8.591 5.023 1.00 95.81 72 TYR A O 1
ATOM 576 N N . ILE A 1 73 ? 3.733 -7.683 5.027 1.00 96.38 73 ILE A N 1
ATOM 577 C CA . ILE A 1 73 ? 4.336 -8.647 4.096 1.00 96.38 73 ILE A CA 1
ATOM 578 C C . ILE A 1 73 ? 4.450 -10.034 4.722 1.00 96.38 73 ILE A C 1
ATOM 580 O O . ILE A 1 73 ? 4.096 -11.018 4.078 1.00 96.38 73 ILE A O 1
ATOM 584 N N . ASP A 1 74 ? 4.901 -10.117 5.972 1.00 96.88 74 ASP A N 1
ATOM 585 C CA . ASP A 1 74 ? 5.037 -11.389 6.678 1.00 96.88 74 ASP A CA 1
ATOM 586 C C . ASP A 1 74 ? 3.680 -12.079 6.812 1.00 96.88 74 ASP A C 1
ATOM 588 O O . ASP A 1 74 ? 3.559 -13.263 6.509 1.00 96.88 74 ASP A O 1
ATOM 592 N N . ARG A 1 75 ? 2.639 -11.325 7.179 1.00 97.19 75 ARG A N 1
ATOM 593 C CA . ARG A 1 75 ? 1.277 -11.852 7.296 1.00 97.19 75 ARG A CA 1
ATOM 594 C C . ARG A 1 75 ? 0.681 -12.261 5.957 1.00 97.19 75 ARG A C 1
ATOM 596 O O . ARG A 1 75 ? 0.059 -13.316 5.873 1.00 97.19 75 ARG A O 1
ATOM 603 N N . LYS A 1 76 ? 0.906 -11.474 4.898 1.00 96.75 76 LYS A N 1
ATOM 604 C CA . LYS A 1 76 ? 0.502 -11.850 3.536 1.00 96.75 76 LYS A CA 1
ATOM 605 C C . LYS A 1 76 ? 1.090 -13.205 3.130 1.00 96.75 76 LYS A C 1
ATOM 607 O O . LYS A 1 76 ? 0.390 -14.023 2.543 1.00 96.75 76 LYS A O 1
ATOM 612 N N . HIS A 1 77 ? 2.370 -13.428 3.425 1.00 97.56 77 HIS A N 1
ATOM 613 C CA . HIS A 1 77 ? 3.088 -14.645 3.031 1.00 97.56 77 HIS A CA 1
ATOM 614 C C . HIS A 1 77 ? 3.004 -15.775 4.067 1.00 97.56 77 HIS A C 1
ATOM 616 O O . HIS A 1 77 ? 3.692 -16.780 3.916 1.00 97.56 77 HIS A O 1
ATOM 622 N N . GLY A 1 78 ? 2.193 -15.628 5.121 1.00 97.00 78 GLY A N 1
ATOM 623 C CA . GLY A 1 78 ? 2.030 -16.645 6.166 1.00 97.00 78 GLY A CA 1
ATOM 624 C C . GLY A 1 78 ? 3.257 -16.852 7.064 1.00 97.00 78 GLY A C 1
ATOM 625 O O . GLY A 1 78 ? 3.334 -17.851 7.770 1.00 97.00 78 GLY A O 1
ATOM 626 N N . LEU A 1 79 ? 4.216 -15.922 7.053 1.00 96.81 79 LEU A N 1
ATOM 627 C CA . LEU A 1 79 ? 5.394 -15.919 7.934 1.00 96.81 79 LEU A CA 1
ATOM 628 C C . LEU A 1 79 ? 5.075 -15.376 9.337 1.00 96.81 79 LEU A C 1
ATOM 630 O O . LEU A 1 79 ? 5.866 -15.526 10.266 1.00 96.81 79 LEU A O 1
ATOM 634 N N . GLU A 1 80 ? 3.934 -14.706 9.482 1.00 95.88 80 GLU A N 1
ATOM 635 C CA . GLU A 1 80 ? 3.369 -14.261 10.751 1.00 95.88 80 GLU A CA 1
ATOM 636 C C . GLU A 1 80 ? 1.861 -14.521 10.738 1.00 95.88 80 GLU A C 1
ATOM 638 O O . GLU A 1 80 ? 1.194 -14.271 9.733 1.00 95.88 80 GLU A O 1
ATOM 643 N N . GLU A 1 81 ? 1.312 -15.005 11.851 1.00 95.88 81 GLU A N 1
ATOM 644 C CA . GLU A 1 81 ? -0.126 -15.235 11.971 1.00 95.88 81 GLU A CA 1
ATOM 645 C C . GLU A 1 81 ? -0.907 -13.908 11.989 1.00 95.88 81 GLU A C 1
ATOM 647 O O . GLU A 1 81 ? -0.514 -12.916 12.614 1.00 95.88 81 GLU A O 1
ATOM 652 N N . VAL A 1 82 ? -2.048 -13.881 11.296 1.00 96.06 82 VAL A N 1
ATOM 653 C CA . VAL A 1 82 ? -2.961 -12.737 11.335 1.00 96.06 82 VAL A CA 1
ATOM 654 C C . VAL A 1 82 ? -3.766 -12.786 12.632 1.00 96.06 82 VAL A C 1
ATOM 656 O O . VAL A 1 82 ? -4.725 -13.541 12.747 1.00 96.06 82 VAL A O 1
ATOM 659 N N . SER A 1 83 ? -3.403 -11.927 13.583 1.00 92.50 83 SER A N 1
ATOM 660 C CA . SER A 1 83 ? -4.141 -11.718 14.831 1.00 92.50 83 SER A CA 1
ATOM 661 C C . SER A 1 83 ? -4.916 -10.397 14.842 1.00 92.50 83 SER A C 1
ATOM 663 O O . SER A 1 83 ? -4.533 -9.420 14.182 1.00 92.50 83 SER A O 1
ATOM 665 N N . TYR A 1 84 ? -5.995 -10.372 15.627 1.00 95.12 84 TYR A N 1
ATOM 666 C CA . TYR A 1 84 ? -6.864 -9.218 15.853 1.00 95.12 84 TYR A CA 1
ATOM 667 C C . TYR A 1 84 ? -7.019 -8.974 17.357 1.00 95.12 84 TYR A C 1
ATOM 669 O O . TYR A 1 84 ? -7.033 -9.927 18.127 1.00 95.12 84 TYR A O 1
ATOM 677 N N . LEU A 1 85 ? -7.184 -7.711 17.768 1.00 94.69 85 LEU A N 1
ATOM 678 C CA . LEU A 1 85 ? -7.504 -7.374 19.166 1.00 94.69 85 LEU A CA 1
ATOM 679 C C . LEU A 1 85 ? -8.890 -7.896 19.578 1.00 94.69 85 LEU A C 1
ATOM 681 O O . LEU A 1 85 ? -9.130 -8.175 20.743 1.00 94.69 85 LEU A O 1
ATOM 685 N N . HIS A 1 86 ? -9.804 -8.009 18.612 1.00 97.00 86 HIS A N 1
ATOM 686 C CA . HIS A 1 86 ? -11.142 -8.551 18.801 1.00 97.00 86 HIS A CA 1
ATOM 687 C C . HIS A 1 86 ? -11.711 -9.033 17.457 1.00 97.00 86 HIS A C 1
ATOM 689 O O . HIS A 1 86 ? -11.414 -8.443 16.411 1.00 97.00 86 HIS A O 1
ATOM 695 N N . ASP A 1 87 ? -12.570 -10.054 17.471 1.00 96.31 87 ASP A N 1
ATOM 696 C CA . ASP A 1 87 ? -13.145 -10.662 16.258 1.00 96.31 87 ASP A CA 1
ATOM 697 C C . ASP A 1 87 ? -13.953 -9.676 15.405 1.00 96.31 87 ASP A C 1
ATOM 699 O O . ASP A 1 87 ? -13.954 -9.748 14.176 1.00 96.31 87 ASP A O 1
ATOM 703 N N . SER A 1 88 ? -14.576 -8.685 16.042 1.00 95.81 88 SER A N 1
ATOM 704 C CA . SER A 1 88 ? -15.330 -7.618 15.366 1.00 95.81 88 SER A CA 1
ATOM 705 C C . SER A 1 88 ? -14.481 -6.745 14.429 1.00 95.81 88 SER A C 1
ATOM 707 O O . SER A 1 88 ? -15.025 -6.015 13.597 1.00 95.81 88 SER A O 1
ATOM 709 N N . LEU A 1 89 ? -13.150 -6.806 14.537 1.00 97.50 89 LEU A N 1
ATOM 710 C CA . LEU A 1 89 ? -12.228 -6.086 13.659 1.00 97.50 89 LEU A CA 1
ATOM 711 C C . LEU A 1 89 ? -11.905 -6.854 12.372 1.00 97.50 89 LEU A C 1
ATOM 713 O O . LEU A 1 89 ? -11.382 -6.262 11.421 1.00 97.50 89 LEU A O 1
ATOM 717 N N . LYS A 1 90 ? -12.200 -8.159 12.329 1.00 96.94 90 LYS A N 1
ATOM 718 C CA . LYS A 1 90 ? -11.788 -9.065 11.254 1.00 96.94 90 LYS A CA 1
ATOM 719 C C . LYS A 1 90 ? -12.241 -8.569 9.890 1.00 96.94 90 LYS A C 1
ATOM 721 O O . LYS A 1 90 ? -11.411 -8.433 8.999 1.00 96.94 90 LYS A O 1
ATOM 726 N N . ASP A 1 91 ? -13.511 -8.212 9.737 1.00 96.06 91 ASP A N 1
ATOM 727 C CA . ASP A 1 91 ? -14.054 -7.791 8.440 1.00 96.06 91 ASP A CA 1
ATOM 728 C C . ASP A 1 91 ? -13.413 -6.501 7.915 1.00 96.06 91 ASP A C 1
ATOM 730 O O . ASP A 1 91 ? -13.171 -6.365 6.716 1.00 96.06 91 ASP A O 1
ATOM 734 N N . VAL A 1 92 ? -13.076 -5.566 8.809 1.00 97.00 92 VAL A N 1
ATOM 735 C CA . VAL A 1 92 ? -12.471 -4.278 8.433 1.00 97.00 92 VAL A CA 1
ATOM 736 C C . VAL A 1 92 ? -10.991 -4.425 8.072 1.00 97.00 92 VAL A C 1
ATOM 738 O O . VAL A 1 92 ? -10.474 -3.704 7.213 1.00 97.00 92 VAL A O 1
ATOM 741 N N . LEU A 1 93 ? -10.290 -5.344 8.736 1.00 97.06 93 LEU A N 1
ATOM 742 C CA . LEU A 1 93 ? -8.836 -5.480 8.638 1.00 97.06 93 LEU A CA 1
ATOM 743 C C . LEU A 1 93 ? -8.385 -6.669 7.784 1.00 97.06 93 LEU A C 1
ATOM 745 O O . LEU A 1 93 ? -7.205 -6.769 7.454 1.00 97.06 93 LEU A O 1
ATOM 749 N N . LYS A 1 94 ? -9.288 -7.581 7.413 1.00 96.38 94 LYS A N 1
ATOM 750 C CA . LYS A 1 94 ? -8.985 -8.737 6.557 1.00 96.38 94 LYS A CA 1
ATOM 751 C C . LYS A 1 94 ? -8.325 -8.336 5.230 1.00 96.38 94 LYS A C 1
ATOM 753 O O . LYS A 1 94 ? -7.311 -8.952 4.912 1.00 96.38 94 LYS A O 1
ATOM 758 N N . PRO A 1 95 ? -8.785 -7.297 4.497 1.00 95.19 95 PRO A N 1
ATOM 759 C CA . PRO A 1 95 ? -8.124 -6.871 3.257 1.00 95.19 95 PRO A CA 1
ATOM 760 C C . PRO A 1 95 ? -6.681 -6.381 3.447 1.00 95.19 95 PRO A C 1
ATOM 762 O O . PRO A 1 95 ? -5.923 -6.289 2.487 1.00 95.19 95 PRO A O 1
ATOM 765 N N . THR A 1 96 ? -6.291 -6.047 4.679 1.00 96.50 96 THR A N 1
ATOM 766 C CA . THR A 1 96 ? -4.950 -5.564 5.023 1.00 96.50 96 THR A CA 1
ATOM 767 C C . THR A 1 96 ? -4.212 -6.498 5.975 1.00 96.50 96 THR A C 1
ATOM 769 O O . THR A 1 96 ? -3.331 -6.056 6.714 1.00 96.50 96 THR A O 1
ATOM 772 N N . TYR A 1 97 ? -4.570 -7.784 5.985 1.00 96.81 97 TYR A N 1
ATOM 773 C CA . TYR A 1 97 ? -3.897 -8.805 6.791 1.00 96.81 97 TYR A CA 1
ATOM 774 C C . TYR A 1 97 ? -3.832 -8.445 8.290 1.00 96.81 97 TYR A C 1
ATOM 776 O O . TYR A 1 97 ? -2.827 -8.651 8.970 1.00 96.81 97 TYR A O 1
ATOM 784 N N . GLY A 1 98 ? -4.894 -7.838 8.826 1.00 95.25 98 GLY A N 1
ATOM 785 C CA . GLY A 1 98 ? -4.954 -7.433 10.234 1.00 95.25 98 GLY A CA 1
ATOM 786 C C . GLY A 1 98 ? -4.187 -6.147 10.569 1.00 95.25 98 GLY A C 1
ATOM 787 O O . GLY A 1 98 ? -4.135 -5.765 11.734 1.00 95.25 98 GLY A O 1
ATOM 788 N N . VAL A 1 99 ? -3.581 -5.470 9.589 1.00 94.31 99 VAL A N 1
ATOM 789 C CA . VAL A 1 99 ? -2.824 -4.224 9.799 1.00 94.31 99 VAL A CA 1
ATOM 790 C C . VAL A 1 99 ? -3.729 -3.013 9.567 1.00 94.31 99 VAL A C 1
ATOM 792 O O . VAL A 1 99 ? -4.397 -2.928 8.540 1.00 94.31 99 VAL A O 1
ATOM 795 N N . LEU A 1 100 ? -3.740 -2.042 10.485 1.00 94.50 100 LEU A N 1
ATOM 796 C CA . LEU A 1 100 ? -4.500 -0.796 10.326 1.00 94.50 100 LEU A CA 1
ATOM 797 C C . LEU A 1 100 ? -3.738 0.197 9.452 1.00 94.50 100 LEU A C 1
ATOM 799 O O . LEU A 1 100 ? -2.893 0.940 9.935 1.00 94.50 100 LEU A O 1
ATOM 803 N N . VAL A 1 101 ? -4.024 0.209 8.154 1.00 94.62 101 VAL A N 1
ATOM 804 C CA . VAL A 1 101 ? -3.302 1.039 7.177 1.00 94.62 101 VAL A CA 1
ATOM 805 C C . VAL A 1 101 ? -4.039 2.352 6.912 1.00 94.62 101 VAL A C 1
ATOM 807 O O . VAL A 1 101 ? -3.411 3.406 6.757 1.00 94.62 101 VAL A O 1
ATOM 810 N N . TYR A 1 102 ? -5.372 2.307 6.868 1.00 95.50 102 TYR A N 1
ATOM 811 C CA . TYR A 1 102 ? -6.180 3.398 6.331 1.00 95.50 102 TYR A CA 1
ATOM 812 C C . TYR A 1 102 ? -6.997 4.142 7.385 1.00 95.50 102 TYR A C 1
ATOM 814 O O . TYR A 1 102 ? -7.496 3.561 8.345 1.00 95.50 102 TYR A O 1
ATOM 822 N N . GLN A 1 103 ? -7.205 5.439 7.165 1.00 94.19 103 GLN A N 1
ATOM 823 C CA . GLN A 1 103 ? -8.069 6.268 8.010 1.00 94.19 103 GLN A CA 1
ATOM 824 C C . GLN A 1 103 ? -9.525 5.783 7.958 1.00 94.19 103 GLN A C 1
ATOM 826 O O . GLN A 1 103 ? -10.223 5.781 8.970 1.00 94.19 103 GLN A O 1
ATOM 831 N N . GLU A 1 104 ? -9.967 5.330 6.787 1.00 94.88 104 GLU A N 1
ATOM 832 C CA . GLU A 1 104 ? -11.296 4.779 6.539 1.00 94.88 104 GLU A CA 1
ATOM 833 C C . GLU A 1 104 ? -11.541 3.469 7.314 1.00 94.88 104 GLU A C 1
ATOM 835 O O . GLU A 1 104 ? -12.675 3.196 7.703 1.00 94.88 104 GLU A O 1
ATOM 840 N N . GLN A 1 105 ? -10.492 2.695 7.630 1.00 96.69 105 GLN A N 1
ATOM 841 C CA . GLN A 1 105 ? -10.616 1.533 8.519 1.00 96.69 105 GLN A CA 1
ATOM 842 C C . GLN A 1 105 ? -10.931 1.974 9.950 1.00 96.69 105 GLN A C 1
ATOM 844 O O . GLN A 1 105 ? -11.871 1.457 10.547 1.00 96.69 105 GLN A O 1
ATOM 849 N N . SER A 1 106 ? -10.225 2.980 10.479 1.00 96.00 106 SER A N 1
ATOM 850 C CA . SER A 1 106 ? -10.519 3.541 11.808 1.00 96.00 106 SER A CA 1
ATOM 851 C C . SER A 1 106 ? -11.937 4.103 11.891 1.00 96.00 106 SER A C 1
ATOM 853 O O . SER A 1 106 ? -12.622 3.910 12.892 1.00 96.00 106 SER A O 1
ATOM 855 N N . MET A 1 107 ? -12.398 4.760 10.820 1.00 96.31 107 MET A N 1
ATOM 856 C CA . MET A 1 107 ? -13.785 5.212 10.708 1.00 96.31 107 MET A CA 1
ATOM 857 C C . MET A 1 107 ? -14.750 4.033 10.815 1.00 96.31 107 MET A C 1
ATOM 859 O O . MET A 1 107 ? -15.638 4.059 11.660 1.00 96.31 107 MET A O 1
ATOM 863 N N . ARG A 1 108 ? -14.555 2.980 10.012 1.00 97.12 108 ARG A N 1
ATOM 864 C CA . ARG A 1 108 ? -15.451 1.819 10.009 1.00 97.12 108 ARG A CA 1
ATOM 865 C C . ARG A 1 108 ? -15.454 1.073 11.343 1.00 97.12 108 ARG A C 1
ATOM 867 O O . ARG A 1 108 ? -16.515 0.647 11.783 1.00 97.12 108 ARG A O 1
ATOM 874 N N . ILE A 1 109 ? -14.304 0.969 12.011 1.00 97.50 109 ILE A N 1
ATOM 875 C CA . ILE A 1 109 ? -14.208 0.404 13.365 1.00 97.50 109 ILE A CA 1
ATOM 876 C C . ILE A 1 109 ? -15.059 1.223 14.344 1.00 97.50 109 ILE A C 1
ATOM 878 O O . ILE A 1 109 ? -15.834 0.648 15.101 1.00 97.50 109 ILE A O 1
ATOM 882 N N . ALA A 1 110 ? -14.978 2.556 14.300 1.00 97.31 110 ALA A N 1
ATOM 883 C CA . ALA A 1 110 ? -15.792 3.418 15.157 1.00 97.31 110 ALA A CA 1
ATOM 884 C C . ALA A 1 110 ? -17.296 3.310 14.871 1.00 97.31 110 ALA A C 1
ATOM 886 O O . ALA A 1 110 ? -18.091 3.286 15.807 1.00 97.31 110 ALA A O 1
ATOM 887 N N . GLN A 1 111 ? -17.695 3.175 13.607 1.00 97.38 111 GLN A N 1
ATOM 888 C CA . GLN A 1 111 ? -19.098 2.928 13.265 1.00 97.38 111 GLN A CA 1
ATOM 889 C C . GLN A 1 111 ? -19.580 1.582 13.816 1.00 97.38 111 GLN A C 1
ATOM 891 O O . GLN A 1 111 ? -20.627 1.518 14.452 1.00 97.38 111 GLN A O 1
ATOM 896 N N . ASN A 1 112 ? -18.797 0.521 13.608 1.00 96.50 112 ASN A N 1
ATOM 897 C CA . ASN A 1 112 ? -19.176 -0.833 13.998 1.00 96.50 112 ASN A CA 1
ATOM 898 C C . ASN A 1 112 ? -19.213 -1.021 15.524 1.00 96.50 112 ASN A C 1
ATOM 900 O O . ASN A 1 112 ? -20.119 -1.676 16.024 1.00 96.50 112 ASN A O 1
ATOM 904 N N . LEU A 1 113 ? -18.229 -0.484 16.258 1.00 97.44 113 LEU A N 1
ATOM 905 C CA . LEU A 1 113 ? -18.091 -0.735 17.700 1.00 97.44 113 LEU A CA 1
ATOM 906 C C . LEU A 1 113 ? -18.749 0.332 18.561 1.00 97.44 113 LEU A C 1
ATOM 908 O O . LEU A 1 113 ? -19.361 0.000 19.568 1.00 97.44 113 LEU A O 1
ATOM 912 N N . ALA A 1 114 ? -18.629 1.604 18.179 1.00 97.31 114 ALA A N 1
ATOM 913 C CA . ALA A 1 114 ? -19.133 2.718 18.974 1.00 97.31 114 ALA A CA 1
ATOM 914 C C . ALA A 1 114 ? -20.473 3.269 18.465 1.00 97.31 114 ALA A C 1
ATOM 916 O O . ALA A 1 114 ? -21.038 4.161 19.096 1.00 97.31 114 ALA A O 1
ATOM 917 N N . GLY A 1 115 ? -20.984 2.757 17.340 1.00 97.12 115 GLY A N 1
ATOM 918 C CA . GLY A 1 115 ? -22.227 3.234 16.738 1.00 97.12 115 GLY A CA 1
ATOM 919 C C . GLY A 1 115 ? -22.115 4.644 16.158 1.00 97.12 115 GLY A C 1
ATOM 920 O O . GLY A 1 115 ? -23.128 5.329 16.062 1.00 97.12 115 GLY A O 1
ATOM 921 N N . PHE A 1 116 ? -20.901 5.088 15.808 1.00 97.88 116 PHE A N 1
ATOM 922 C CA . PHE A 1 116 ? -20.687 6.416 15.234 1.00 97.88 116 PHE A CA 1
ATOM 923 C C . PHE A 1 116 ? -21.451 6.581 13.919 1.00 97.88 116 PHE A C 1
ATOM 925 O O . PHE A 1 116 ? -21.410 5.713 13.040 1.00 97.88 116 PHE A O 1
ATOM 932 N N . ASP A 1 117 ? -22.068 7.743 13.735 1.00 96.56 117 ASP A N 1
ATOM 933 C CA . ASP A 1 117 ? -22.556 8.156 12.427 1.00 96.56 117 ASP A CA 1
ATOM 934 C C . ASP A 1 117 ? -21.394 8.593 11.501 1.00 96.56 117 ASP A C 1
ATOM 936 O O . ASP A 1 117 ? -20.212 8.610 11.867 1.00 96.56 117 ASP A O 1
ATOM 940 N N . LEU A 1 118 ? -21.709 8.938 10.248 1.00 92.62 118 LEU A N 1
ATOM 941 C CA . LEU A 1 118 ? -20.693 9.367 9.276 1.00 92.62 118 LEU A CA 1
ATOM 942 C C . LEU A 1 118 ? -19.979 10.666 9.685 1.00 92.62 118 LEU A C 1
ATOM 944 O O . LEU A 1 118 ? -18.808 10.860 9.345 1.00 92.62 118 LEU A O 1
ATOM 948 N N . LYS A 1 119 ? -20.662 11.561 10.404 1.00 95.12 119 LYS A N 1
ATOM 949 C CA . LYS A 1 119 ? -20.111 12.842 10.852 1.00 95.12 119 LYS A CA 1
ATOM 950 C C . LYS A 1 119 ? -19.147 12.622 12.014 1.00 95.12 119 LYS A C 1
ATOM 952 O O . LYS A 1 119 ? -18.048 13.173 11.989 1.00 95.12 119 LYS A O 1
ATOM 957 N N . GLU A 1 120 ? -19.517 11.804 12.990 1.00 96.06 120 GLU A N 1
ATOM 958 C CA . GLU A 1 120 ? -18.677 11.406 14.123 1.00 96.06 120 GLU A CA 1
ATOM 959 C C . GLU A 1 120 ? -17.434 10.646 13.645 1.00 96.06 120 GLU A C 1
ATOM 961 O O . GLU A 1 120 ? -16.308 10.963 14.044 1.00 96.06 120 GLU A O 1
ATOM 966 N N . ALA A 1 121 ? -17.603 9.723 12.694 1.00 94.56 121 ALA A N 1
ATOM 967 C CA . ALA A 1 121 ? -16.487 9.027 12.063 1.00 94.56 121 ALA A CA 1
ATOM 968 C C . ALA A 1 121 ? -15.540 9.995 11.319 1.00 94.56 121 ALA A C 1
ATOM 970 O O . ALA A 1 121 ? -14.317 9.872 11.424 1.00 94.56 121 ALA A O 1
ATOM 971 N N . ASP A 1 122 ? -16.056 11.008 10.611 1.00 91.75 122 ASP A N 1
ATOM 972 C CA . ASP A 1 122 ? -15.203 12.028 9.978 1.00 91.75 122 ASP A CA 1
ATOM 973 C C . ASP A 1 122 ? -14.491 12.926 11.008 1.00 91.75 122 ASP A C 1
ATOM 975 O O . ASP A 1 122 ? -13.362 13.370 10.768 1.00 91.75 122 ASP A O 1
ATOM 979 N N . VAL A 1 123 ? -15.087 13.164 12.183 1.00 93.44 123 VAL A N 1
ATOM 980 C CA . VAL A 1 123 ? -14.403 13.847 13.293 1.00 93.44 123 VAL A CA 1
ATOM 981 C C . VAL A 1 123 ? -13.203 13.025 13.770 1.00 93.44 123 VAL A C 1
ATOM 983 O O . VAL A 1 123 ? -12.111 13.591 13.891 1.00 93.44 123 VAL A O 1
ATOM 986 N N . LEU A 1 124 ? -13.350 11.704 13.943 1.00 93.38 124 LEU A N 1
ATOM 987 C CA . LEU A 1 124 ? -12.226 10.803 14.232 1.00 93.38 124 LEU A CA 1
ATOM 988 C C . LEU A 1 124 ? -11.155 10.886 13.133 1.00 93.38 124 LEU A C 1
ATOM 990 O O . LEU A 1 124 ? -9.978 11.113 13.421 1.00 93.38 124 LEU A O 1
ATOM 994 N N . ARG A 1 125 ? -11.552 10.796 11.859 1.00 91.56 125 ARG A N 1
ATOM 995 C CA . ARG A 1 125 ? -10.636 10.907 10.711 1.00 91.56 125 ARG A CA 1
ATOM 996 C C . ARG A 1 125 ? -9.843 12.219 10.727 1.00 91.56 125 ARG A C 1
ATOM 998 O O . ARG A 1 125 ? -8.636 12.231 10.472 1.00 91.56 125 ARG A O 1
ATOM 1005 N N . LYS A 1 126 ? -10.500 13.342 11.041 1.00 89.81 126 LYS A N 1
ATOM 1006 C CA . LYS A 1 126 ? -9.862 14.663 11.187 1.00 89.81 126 LYS A CA 1
ATOM 1007 C C . LYS A 1 126 ? -8.914 14.710 12.385 1.00 89.81 126 LYS A C 1
ATOM 1009 O O . LYS A 1 126 ? -7.846 15.310 12.255 1.00 89.81 126 LYS A O 1
ATOM 1014 N N . ALA A 1 127 ? -9.277 14.095 13.511 1.00 89.69 127 ALA A N 1
ATOM 1015 C CA . ALA A 1 127 ? -8.427 14.005 14.697 1.00 89.69 127 ALA A CA 1
ATOM 1016 C C . ALA A 1 127 ? -7.127 13.248 14.393 1.00 89.69 127 ALA A C 1
ATOM 1018 O O . ALA A 1 127 ? -6.044 13.769 14.662 1.00 89.69 127 ALA A O 1
ATOM 1019 N N . ILE A 1 128 ? -7.239 12.088 13.735 1.00 85.75 128 ILE A N 1
ATOM 1020 C CA . ILE A 1 128 ? -6.112 11.270 13.266 1.00 85.75 128 ILE A CA 1
ATOM 1021 C C . ILE A 1 128 ? -5.246 12.075 12.288 1.00 85.75 128 ILE A C 1
ATOM 1023 O O . ILE A 1 128 ? -4.043 12.222 12.492 1.00 85.75 128 ILE A O 1
ATOM 1027 N N . GLY A 1 129 ? -5.853 12.647 11.244 1.00 79.12 129 GLY A N 1
ATOM 1028 C CA . GLY A 1 129 ? -5.116 13.324 10.175 1.00 79.12 129 GLY A CA 1
ATOM 1029 C C . GLY A 1 129 ? -4.420 14.620 10.604 1.00 79.12 129 GLY A C 1
ATOM 1030 O O . GLY A 1 129 ? -3.356 14.936 10.077 1.00 79.12 129 GLY A O 1
ATOM 1031 N N . LYS A 1 130 ? -4.999 15.376 11.549 1.00 82.69 130 LYS A N 1
ATOM 1032 C CA . LYS A 1 130 ? -4.430 16.644 12.047 1.00 82.69 130 LYS A CA 1
ATOM 1033 C C . LYS A 1 130 ? -3.634 16.501 13.347 1.00 82.69 130 LYS A C 1
ATOM 1035 O O . LYS A 1 130 ? -3.096 17.502 13.806 1.00 82.69 130 LYS A O 1
ATOM 1040 N N . LYS A 1 131 ? -3.575 15.303 13.945 1.00 79.19 131 LYS A N 1
ATOM 1041 C CA . LYS A 1 131 ? -2.876 15.022 15.214 1.00 79.19 131 LYS A CA 1
ATOM 1042 C C . LYS A 1 131 ? -3.281 15.970 16.356 1.00 79.19 131 LYS A C 1
ATOM 1044 O O . LYS A 1 131 ? -2.440 16.446 17.112 1.00 79.19 131 LYS A O 1
ATOM 1049 N N . LYS A 1 132 ? -4.577 16.285 16.463 1.00 81.12 132 LYS A N 1
ATOM 1050 C CA . LYS A 1 132 ? -5.104 17.209 17.484 1.00 81.12 132 LYS A CA 1
ATOM 1051 C C . LYS A 1 132 ? -5.421 16.462 18.778 1.00 81.12 132 LYS A C 1
ATOM 1053 O O . LYS A 1 132 ? -6.451 15.793 18.833 1.00 81.12 132 LYS A O 1
ATOM 1058 N N . ALA A 1 133 ? -4.577 16.614 19.800 1.00 85.50 133 ALA A N 1
ATOM 1059 C CA . ALA A 1 133 ? -4.710 15.918 21.084 1.00 85.50 133 ALA A CA 1
ATOM 1060 C C . ALA A 1 133 ? -6.078 16.147 21.753 1.00 85.50 133 ALA A C 1
ATOM 1062 O O . ALA A 1 133 ? -6.757 15.181 22.086 1.00 85.50 133 ALA A O 1
ATOM 1063 N N . ASP A 1 134 ? -6.539 17.398 21.841 1.00 89.31 134 ASP A N 1
ATOM 1064 C CA . ASP A 1 134 ? -7.825 17.721 22.485 1.00 89.31 134 ASP A CA 1
ATOM 1065 C C . ASP A 1 134 ? -9.012 17.056 21.780 1.00 89.31 134 ASP A C 1
ATOM 1067 O O . ASP A 1 134 ? -9.932 16.532 22.411 1.00 89.31 134 ASP A O 1
ATOM 1071 N N . LEU A 1 135 ? -8.975 17.042 20.443 1.00 89.69 135 LEU A N 1
ATOM 1072 C CA . LEU A 1 135 ? -10.013 16.401 19.646 1.00 89.69 135 LEU A CA 1
ATOM 1073 C C . LEU A 1 135 ? -9.955 14.882 19.806 1.00 89.69 135 LEU A C 1
ATOM 1075 O O . LEU A 1 135 ? -10.998 14.252 19.933 1.00 89.69 135 LEU A O 1
ATOM 1079 N N . MET A 1 136 ? -8.753 14.305 19.837 1.00 91.25 136 MET A N 1
ATOM 1080 C CA . MET A 1 136 ? -8.563 12.872 20.047 1.00 91.25 136 MET A CA 1
ATOM 1081 C C . MET A 1 136 ? -9.086 12.434 21.418 1.00 91.25 136 MET A C 1
ATOM 1083 O O . MET A 1 136 ? -9.819 11.454 21.501 1.00 91.25 136 MET A O 1
ATOM 1087 N N . ALA A 1 137 ? -8.796 13.196 22.476 1.00 92.44 137 ALA A N 1
ATOM 1088 C CA . ALA A 1 137 ? -9.278 12.915 23.826 1.00 92.44 137 ALA A CA 1
ATOM 1089 C C . ALA A 1 137 ? -10.811 12.974 23.920 1.00 92.44 137 ALA A C 1
ATOM 1091 O O . ALA A 1 137 ? -11.423 12.131 24.578 1.00 92.44 137 ALA A O 1
ATOM 1092 N N . LYS A 1 138 ? -11.445 13.938 23.238 1.00 94.06 138 LYS A N 1
ATOM 1093 C CA . LYS A 1 138 ? -12.910 13.999 23.141 1.00 94.06 138 LYS A CA 1
ATOM 1094 C C . LYS A 1 138 ? -13.465 12.766 22.425 1.00 94.06 138 LYS A C 1
ATOM 1096 O O . LYS A 1 138 ? -14.326 12.082 22.968 1.00 94.06 138 LYS A O 1
ATOM 1101 N N . VAL A 1 139 ? -12.916 12.449 21.253 1.00 95.31 139 VAL A N 1
ATOM 1102 C CA . VAL A 1 139 ? -13.355 11.304 20.447 1.00 95.31 139 VAL A CA 1
ATOM 1103 C C . VAL A 1 139 ? -13.133 9.980 21.184 1.00 95.31 139 VAL A C 1
ATOM 1105 O O . VAL A 1 139 ? -13.971 9.093 21.067 1.00 95.31 139 VAL A O 1
ATOM 1108 N N . LYS A 1 140 ? -12.078 9.854 22.004 1.00 96.31 140 LYS A N 1
ATOM 1109 C CA . LYS A 1 140 ? -11.857 8.685 22.871 1.00 96.31 140 LYS A CA 1
ATOM 1110 C C . LYS A 1 140 ? -13.029 8.467 23.821 1.00 96.31 140 LYS A C 1
ATOM 1112 O O . LYS A 1 140 ? -13.550 7.359 23.908 1.00 96.31 140 LYS A O 1
ATOM 1117 N N . LYS A 1 141 ? -13.452 9.524 24.523 1.00 96.44 141 LYS A N 1
ATOM 1118 C CA . LYS A 1 141 ? -14.578 9.455 25.466 1.00 96.44 141 LYS A CA 1
ATOM 1119 C C . LYS A 1 141 ? -15.867 9.052 24.754 1.00 96.44 141 LYS A C 1
ATOM 1121 O O . LYS A 1 141 ? -16.582 8.179 25.243 1.00 96.44 141 LYS A O 1
ATOM 1126 N N . ASP A 1 142 ? -16.127 9.653 23.596 1.00 97.19 142 ASP A N 1
ATOM 1127 C CA . ASP A 1 142 ? -17.310 9.352 22.788 1.00 97.19 142 ASP A CA 1
ATOM 1128 C C . ASP A 1 142 ? -17.277 7.900 22.275 1.00 97.19 142 ASP A C 1
ATOM 1130 O O . ASP A 1 142 ? -18.280 7.194 22.361 1.00 97.19 142 ASP A O 1
ATOM 1134 N N . PHE A 1 143 ? -16.110 7.416 21.837 1.00 98.12 143 PHE A N 1
ATOM 1135 C CA . PHE A 1 143 ? -15.912 6.044 21.365 1.00 98.12 143 PHE A CA 1
ATOM 1136 C C . PHE A 1 143 ? -16.152 5.009 22.469 1.00 98.12 143 PHE A C 1
ATOM 1138 O O . PHE A 1 143 ? -16.922 4.075 22.263 1.00 98.12 143 PHE A O 1
ATOM 1145 N N . VAL A 1 144 ? -15.543 5.177 23.649 1.00 97.75 144 VAL A N 1
ATOM 1146 C CA . VAL A 1 144 ? -15.703 4.235 24.774 1.00 97.75 144 VAL A CA 1
ATOM 1147 C C . VAL A 1 144 ? -17.154 4.220 25.262 1.00 97.75 144 VAL A C 1
ATOM 1149 O O . VAL A 1 144 ? -17.737 3.154 25.460 1.00 97.75 144 VAL A O 1
ATOM 1152 N N . LYS A 1 145 ? -17.786 5.397 25.374 1.00 97.56 145 LYS A N 1
ATOM 1153 C CA . LYS A 1 145 ? -19.211 5.507 25.713 1.00 97.56 145 LYS A CA 1
ATOM 1154 C C . LYS A 1 145 ? -20.097 4.817 24.671 1.00 97.56 145 LYS A C 1
ATOM 1156 O O . LYS A 1 145 ? -21.060 4.149 25.045 1.00 97.56 145 LYS A O 1
ATOM 1161 N N . GLY A 1 146 ? -19.776 4.979 23.389 1.00 97.62 146 GLY A N 1
ATOM 1162 C CA . GLY A 1 146 ? -20.448 4.297 22.288 1.00 97.62 146 GLY A CA 1
ATOM 1163 C C . GLY A 1 146 ? -20.312 2.780 22.392 1.00 97.62 146 GLY A C 1
ATOM 1164 O O . GLY A 1 146 ? -21.323 2.084 22.385 1.00 97.62 146 GLY A O 1
ATOM 1165 N N . CYS A 1 147 ? -19.094 2.274 22.606 1.00 98.00 147 CYS A N 1
ATOM 1166 C CA . CYS A 1 147 ? -18.824 0.842 22.763 1.00 98.00 147 CYS A CA 1
ATOM 1167 C C . CYS A 1 147 ? -19.606 0.239 23.929 1.00 98.00 147 CYS A C 1
ATOM 1169 O O . CYS A 1 147 ? -20.239 -0.800 23.768 1.00 98.00 147 CYS A O 1
ATOM 1171 N N . LYS A 1 148 ? -19.663 0.939 25.068 1.00 97.12 148 LYS A N 1
ATOM 1172 C CA . LYS A 1 148 ? -20.474 0.528 26.222 1.00 97.12 148 LYS A CA 1
ATOM 1173 C C . LYS A 1 148 ? -21.968 0.440 25.899 1.00 97.12 148 LYS A C 1
ATOM 1175 O O . LYS A 1 148 ? -22.670 -0.383 26.475 1.00 97.12 148 LYS A O 1
ATOM 1180 N N . LYS A 1 149 ? -22.465 1.299 25.004 1.00 96.81 149 LYS A N 1
ATOM 1181 C CA . LYS A 1 149 ? -23.877 1.338 24.603 1.00 96.81 149 LYS A CA 1
ATOM 1182 C C . LYS A 1 149 ? -24.223 0.262 23.569 1.00 96.81 149 LYS A C 1
ATOM 1184 O O . LYS A 1 149 ? -25.322 -0.276 23.619 1.00 96.81 149 LYS A O 1
ATOM 1189 N N . VAL A 1 150 ? -23.308 -0.025 22.642 1.00 97.19 150 VAL A N 1
ATOM 1190 C CA . VAL A 1 150 ? -23.465 -1.070 21.614 1.00 97.19 150 VAL A CA 1
ATOM 1191 C C . VAL A 1 150 ? -23.245 -2.465 22.207 1.00 97.19 150 VAL A C 1
ATOM 1193 O O . VAL A 1 150 ? -23.964 -3.397 21.863 1.00 97.19 150 VAL A O 1
ATOM 1196 N N . GLY A 1 151 ? -22.280 -2.610 23.117 1.00 96.00 151 GLY A N 1
ATOM 1197 C CA . GLY A 1 151 ? -22.031 -3.841 23.871 1.00 96.00 151 GLY A CA 1
ATOM 1198 C C . GLY A 1 151 ? -21.239 -4.922 23.129 1.00 96.00 151 GLY A C 1
ATOM 1199 O O . GLY A 1 151 ? -21.191 -6.051 23.602 1.00 96.00 151 GLY A O 1
ATOM 1200 N N . THR A 1 152 ? -20.620 -4.619 21.981 1.00 96.50 152 THR A N 1
ATOM 1201 C CA . THR A 1 152 ? -19.817 -5.602 21.218 1.00 96.50 152 THR A CA 1
ATOM 1202 C C . THR A 1 152 ? -18.476 -5.933 21.874 1.00 96.50 152 THR A C 1
ATOM 1204 O O . THR A 1 152 ? -17.943 -7.012 21.642 1.00 96.50 152 THR A O 1
ATOM 1207 N N . VAL A 1 153 ? -17.913 -5.004 22.647 1.00 97.31 153 VAL A N 1
ATOM 1208 C CA . VAL A 1 153 ? -16.626 -5.149 23.339 1.00 97.31 153 VAL A CA 1
ATOM 1209 C C . VAL A 1 153 ? -16.751 -4.605 24.758 1.00 97.31 153 VAL A C 1
ATOM 1211 O O . VAL A 1 153 ? -17.558 -3.703 25.004 1.00 97.31 153 VAL A O 1
ATOM 1214 N N . ASP A 1 154 ? -15.951 -5.130 25.685 1.00 97.00 154 ASP A N 1
ATOM 1215 C CA . ASP A 1 154 ? -15.843 -4.554 27.024 1.00 97.00 154 ASP A CA 1
ATOM 1216 C C . ASP A 1 154 ? -15.053 -3.230 27.017 1.00 97.00 154 ASP A C 1
ATOM 1218 O O . ASP A 1 154 ? -14.469 -2.814 26.012 1.00 97.00 154 ASP A O 1
ATOM 1222 N N . GLU A 1 155 ? -15.078 -2.523 28.148 1.00 96.50 155 GLU A N 1
ATOM 1223 C CA . GLU A 1 155 ? -14.445 -1.207 28.277 1.00 96.50 155 GLU A CA 1
ATOM 1224 C C . GLU A 1 155 ? -12.921 -1.280 28.089 1.00 96.50 155 GLU A C 1
ATOM 1226 O O . GLU A 1 155 ? -12.356 -0.438 27.394 1.00 96.50 155 GLU A O 1
ATOM 1231 N N . ALA A 1 156 ? -12.269 -2.322 28.616 1.00 97.00 156 ALA A N 1
ATOM 1232 C CA . ALA A 1 156 ? -10.825 -2.516 28.486 1.00 97.00 156 ALA A CA 1
ATOM 1233 C C . ALA A 1 156 ? -10.403 -2.721 27.020 1.00 97.00 156 ALA A C 1
ATOM 1235 O O . ALA A 1 156 ? -9.501 -2.040 26.525 1.00 97.00 156 ALA A O 1
ATOM 1236 N N . THR A 1 157 ? -11.111 -3.589 26.296 1.00 97.44 157 THR A N 1
ATOM 1237 C CA . THR A 1 157 ? -10.893 -3.849 24.868 1.00 97.44 157 THR A CA 1
ATOM 1238 C C . THR 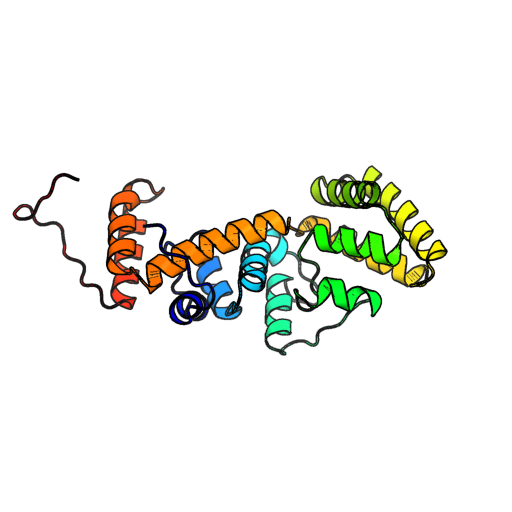A 1 157 ? -11.183 -2.598 24.037 1.00 97.44 157 THR A C 1
ATOM 1240 O O . THR A 1 157 ? -10.432 -2.273 23.116 1.00 97.44 157 THR A O 1
ATOM 1243 N N . ALA A 1 158 ? -12.239 -1.842 24.362 1.00 97.94 158 ALA A N 1
ATOM 1244 C CA . ALA A 1 158 ? -12.538 -0.577 23.690 1.00 97.94 158 ALA A CA 1
ATOM 1245 C C . ALA A 1 158 ? -11.395 0.440 23.854 1.00 97.94 158 ALA A C 1
ATOM 1247 O O . ALA A 1 158 ? -10.992 1.090 22.883 1.00 97.94 158 ALA A O 1
ATOM 1248 N N . GLU A 1 159 ? -10.846 0.574 25.061 1.00 97.25 159 GLU A N 1
ATOM 1249 C CA . GLU A 1 159 ? -9.716 1.466 25.315 1.00 97.25 159 GLU A CA 1
ATOM 1250 C C . GLU A 1 159 ? -8.444 1.036 24.581 1.00 97.25 159 GLU A C 1
ATOM 1252 O O . GLU A 1 159 ? -7.747 1.892 24.020 1.00 97.25 159 GLU A O 1
ATOM 1257 N N . GLU A 1 160 ? -8.161 -0.266 24.538 1.00 97.06 160 GLU A N 1
ATOM 1258 C CA . GLU A 1 160 ? -7.023 -0.820 23.807 1.00 97.06 160 GLU A CA 1
ATOM 1259 C C . GLU A 1 160 ? -7.144 -0.556 22.299 1.00 97.06 160 GLU A C 1
ATOM 1261 O O . GLU A 1 160 ? -6.222 -0.000 21.687 1.00 97.06 160 GLU A O 1
ATOM 1266 N N . ILE A 1 161 ? -8.307 -0.858 21.708 1.00 97.12 161 ILE A N 1
ATOM 1267 C CA . ILE A 1 161 ? -8.596 -0.599 20.291 1.00 97.12 161 ILE A CA 1
ATOM 1268 C C . ILE A 1 161 ? -8.446 0.890 19.980 1.00 97.12 161 ILE A C 1
ATOM 1270 O O . ILE A 1 161 ? -7.830 1.256 18.975 1.00 97.12 161 ILE A O 1
ATOM 1274 N N . PHE A 1 162 ? -8.963 1.771 20.840 1.00 96.50 162 PHE A N 1
ATOM 1275 C CA . PHE A 1 162 ? -8.830 3.206 20.618 1.00 96.50 162 PHE A CA 1
ATOM 1276 C C . PHE A 1 162 ? -7.374 3.673 20.716 1.00 96.50 162 PHE A C 1
ATOM 1278 O O . PHE A 1 162 ? -6.921 4.449 19.874 1.00 96.50 162 PHE A O 1
ATOM 1285 N N . SER A 1 163 ? -6.612 3.184 21.701 1.00 94.50 163 SER A N 1
ATOM 1286 C CA . SER A 1 163 ? -5.181 3.492 21.828 1.00 94.50 163 SER A CA 1
ATOM 1287 C C . SER A 1 163 ? -4.405 3.055 20.584 1.00 94.50 163 SER A C 1
ATOM 1289 O O . SER A 1 163 ? -3.526 3.769 20.092 1.00 94.50 163 SER A O 1
ATOM 1291 N N . TRP A 1 164 ? -4.756 1.899 20.026 1.00 93.62 164 TRP A N 1
ATOM 1292 C CA . TRP A 1 164 ? -4.184 1.408 18.782 1.00 93.62 164 TRP A CA 1
ATOM 1293 C C . TRP A 1 164 ? -4.538 2.299 17.577 1.00 93.62 164 TRP A C 1
ATOM 1295 O O . TRP A 1 164 ? -3.641 2.685 16.816 1.00 93.62 164 TRP A O 1
ATOM 1305 N N . ILE A 1 165 ? -5.800 2.727 17.449 1.00 94.44 165 ILE A N 1
ATOM 1306 C CA . ILE A 1 165 ? -6.235 3.708 16.439 1.00 94.44 165 ILE A CA 1
ATOM 1307 C C . ILE A 1 165 ? -5.463 5.026 16.587 1.00 94.44 165 ILE A C 1
ATOM 1309 O O . ILE A 1 165 ? -4.978 5.575 15.595 1.00 94.44 165 ILE A O 1
ATOM 1313 N N . GLU A 1 166 ? -5.293 5.531 17.806 1.00 91.94 166 GLU A N 1
ATOM 1314 C CA . GLU A 1 166 ? -4.554 6.765 18.071 1.00 91.94 166 GLU A CA 1
ATOM 1315 C C . GLU A 1 166 ? -3.082 6.646 17.648 1.00 91.94 166 GLU A C 1
ATOM 1317 O O . GLU A 1 166 ? -2.563 7.521 16.943 1.00 91.94 166 GLU A O 1
ATOM 1322 N N . LYS A 1 167 ? -2.414 5.534 17.988 1.00 89.25 167 LYS A N 1
ATOM 1323 C CA . LYS A 1 167 ? -1.033 5.248 17.553 1.00 89.25 167 LYS A CA 1
ATOM 1324 C C . LYS A 1 167 ? -0.915 5.218 16.026 1.00 89.25 167 LYS A C 1
ATOM 1326 O O . LYS A 1 167 ? 0.086 5.700 15.485 1.00 89.25 167 LYS A O 1
ATOM 1331 N N . SER A 1 168 ? -1.949 4.739 15.326 1.00 88.12 168 SER A N 1
ATOM 1332 C CA . SER A 1 168 ? -1.987 4.717 13.857 1.00 88.12 168 SER A CA 1
ATOM 1333 C C . SER A 1 168 ? -1.964 6.107 13.214 1.00 88.12 168 SER A C 1
ATOM 1335 O O . SER A 1 168 ? -1.550 6.244 12.066 1.00 88.12 168 SER A O 1
ATOM 1337 N N . SER A 1 169 ? -2.296 7.185 13.934 1.00 85.62 169 SER A N 1
ATOM 1338 C CA . SER A 1 169 ? -2.227 8.564 13.406 1.00 85.62 169 SER A CA 1
ATOM 1339 C C . SER A 1 169 ? -0.839 8.985 12.910 1.00 85.62 169 SER A C 1
ATOM 1341 O O . SER A 1 169 ? -0.708 9.913 12.108 1.00 85.62 169 SER A O 1
ATOM 1343 N N . ARG A 1 170 ? 0.218 8.293 13.349 1.00 83.00 170 ARG A N 1
ATOM 1344 C CA . ARG A 1 170 ? 1.593 8.543 12.901 1.00 83.00 170 ARG A CA 1
ATOM 1345 C C . ARG A 1 170 ? 1.857 8.046 11.483 1.00 83.00 170 ARG A C 1
ATOM 1347 O O . ARG A 1 170 ? 2.758 8.576 10.834 1.00 83.00 170 ARG A O 1
ATOM 1354 N N . TYR A 1 171 ? 1.096 7.058 11.016 1.00 86.81 171 TYR A N 1
ATOM 1355 C CA . TYR A 1 171 ? 1.373 6.352 9.768 1.00 86.81 171 TYR A CA 1
ATOM 1356 C C . TYR A 1 171 ? 0.141 6.056 8.902 1.00 86.81 171 TYR A C 1
ATOM 1358 O O . TYR A 1 171 ? 0.321 5.674 7.755 1.00 86.81 171 TYR A O 1
ATOM 1366 N N . SER A 1 172 ? -1.088 6.264 9.371 1.00 87.75 172 SER A N 1
ATOM 1367 C CA . SER A 1 172 ? -2.303 6.002 8.589 1.00 87.75 172 SER A CA 1
ATOM 1368 C C . SER A 1 172 ? -2.361 6.826 7.298 1.00 87.75 172 SER A C 1
ATOM 1370 O O . SER A 1 172 ? -1.771 7.910 7.179 1.00 87.75 172 SER A O 1
ATOM 1372 N N . PHE A 1 173 ? -3.069 6.302 6.301 1.00 92.19 173 PHE A N 1
ATOM 1373 C CA . PHE A 1 173 ? -3.219 6.930 4.990 1.00 92.19 173 PHE A CA 1
ATOM 1374 C C . PHE A 1 173 ? -4.674 6.990 4.540 1.00 92.19 173 PHE A C 1
ATOM 1376 O O . PHE A 1 173 ? -5.517 6.268 5.054 1.00 92.19 173 PHE A O 1
ATOM 1383 N N . LYS A 1 174 ? -4.982 7.848 3.567 1.00 93.69 174 LYS A N 1
ATOM 1384 C CA . LYS A 1 174 ? -6.317 7.882 2.959 1.00 93.69 174 LYS A CA 1
ATOM 1385 C C . LYS A 1 174 ? -6.418 6.778 1.910 1.00 93.69 174 LYS A C 1
ATOM 1387 O O . LYS A 1 174 ? -5.642 6.798 0.952 1.00 93.69 174 LYS A O 1
ATOM 1392 N N . LEU A 1 175 ? -7.360 5.853 2.071 1.00 94.62 175 LEU A N 1
ATOM 1393 C CA . LEU A 1 175 ? -7.568 4.727 1.158 1.00 94.62 175 LEU A CA 1
ATOM 1394 C C . LEU A 1 175 ? -7.849 5.208 -0.267 1.00 94.62 175 LEU A C 1
ATOM 1396 O O . LEU A 1 175 ? -7.187 4.769 -1.199 1.00 94.62 175 LEU A O 1
ATOM 1400 N N . SER A 1 176 ? -8.767 6.162 -0.427 1.00 95.12 176 SER A N 1
ATOM 1401 C CA . SER A 1 176 ? -9.120 6.730 -1.741 1.00 95.12 176 SER A CA 1
ATOM 1402 C C . SER A 1 176 ? -7.902 7.255 -2.511 1.00 95.12 176 SER A C 1
ATOM 1404 O O . SER A 1 176 ? -7.747 7.008 -3.705 1.00 95.12 176 SER A O 1
ATOM 1406 N N . HIS A 1 177 ? -6.997 7.938 -1.811 1.00 95.44 177 HIS A N 1
ATOM 1407 C CA . HIS A 1 177 ? -5.771 8.467 -2.396 1.00 95.44 177 HIS A CA 1
ATOM 1408 C C . HIS A 1 177 ? -4.758 7.360 -2.717 1.00 95.44 177 HIS A C 1
ATOM 1410 O O . HIS A 1 177 ? -4.143 7.390 -3.781 1.00 95.44 177 HIS A O 1
ATOM 1416 N N . ALA A 1 178 ? -4.618 6.359 -1.838 1.00 96.69 178 ALA A N 1
ATOM 1417 C CA . ALA A 1 178 ? -3.773 5.195 -2.105 1.00 96.69 178 ALA A CA 1
ATOM 1418 C C . ALA A 1 178 ? -4.245 4.407 -3.329 1.00 96.69 178 ALA A C 1
ATOM 1420 O O . ALA A 1 178 ? -3.415 4.045 -4.155 1.00 96.69 178 ALA A O 1
ATOM 1421 N N . VAL A 1 179 ? -5.553 4.181 -3.473 1.00 97.69 179 VAL A N 1
ATOM 1422 C CA . VAL A 1 179 ? -6.123 3.478 -4.631 1.00 97.69 179 VAL A CA 1
ATOM 1423 C C . VAL A 1 179 ? -5.869 4.263 -5.913 1.00 97.69 179 VAL A C 1
ATOM 1425 O O . VAL A 1 179 ? -5.360 3.694 -6.874 1.00 97.69 179 VAL A O 1
ATOM 1428 N N . ALA A 1 180 ? -6.121 5.577 -5.922 1.00 97.88 180 ALA A N 1
ATOM 1429 C CA . ALA A 1 180 ? -5.837 6.411 -7.091 1.00 97.88 180 ALA A CA 1
ATOM 1430 C C . ALA A 1 180 ? -4.353 6.345 -7.503 1.00 97.88 180 ALA A C 1
ATOM 1432 O O . ALA A 1 180 ? -4.034 6.212 -8.682 1.00 97.88 180 ALA A O 1
ATOM 1433 N N . TYR A 1 181 ? -3.436 6.381 -6.533 1.00 97.44 181 TYR A N 1
ATOM 1434 C CA . TYR A 1 181 ? -2.000 6.302 -6.812 1.00 97.44 181 TYR A CA 1
ATOM 1435 C C . TYR A 1 181 ? -1.589 4.909 -7.287 1.00 97.44 181 TYR A C 1
ATOM 1437 O O . TYR A 1 181 ? -0.811 4.803 -8.230 1.00 97.44 181 TYR A O 1
ATOM 1445 N N . ALA A 1 182 ? -2.151 3.855 -6.694 1.00 98.00 182 ALA A N 1
ATOM 1446 C CA . ALA A 1 182 ? -1.941 2.482 -7.133 1.00 98.00 182 ALA A CA 1
ATOM 1447 C C . ALA A 1 182 ? -2.428 2.258 -8.566 1.00 98.00 182 ALA A C 1
ATOM 1449 O O . ALA A 1 182 ? -1.756 1.569 -9.327 1.00 98.00 182 ALA A O 1
ATOM 1450 N N . MET A 1 183 ? -3.540 2.876 -8.972 1.00 97.81 183 MET A N 1
ATOM 1451 C CA . MET A 1 183 ? -3.997 2.834 -10.361 1.00 97.81 183 MET A CA 1
ATOM 1452 C C . MET A 1 183 ? -2.977 3.488 -11.300 1.00 97.81 183 MET A C 1
ATOM 1454 O O . MET A 1 183 ? -2.603 2.867 -12.289 1.00 97.81 183 MET A O 1
ATOM 1458 N N . CYS A 1 184 ? -2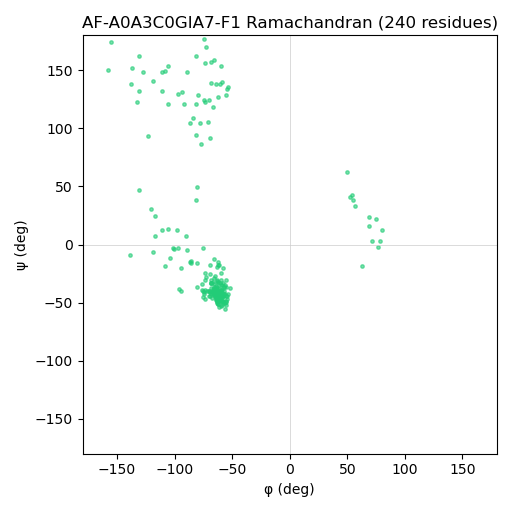.439 4.665 -10.964 1.00 97.81 184 CYS A N 1
ATOM 1459 C CA . CYS A 1 184 ? -1.368 5.296 -11.748 1.00 97.81 184 CYS A CA 1
ATOM 1460 C C . CYS A 1 184 ? -0.084 4.443 -11.800 1.00 97.81 184 CYS A C 1
ATOM 1462 O O . CYS A 1 184 ? 0.549 4.319 -12.855 1.00 97.81 184 CYS A O 1
ATOM 1464 N N . SER A 1 185 ? 0.299 3.817 -10.682 1.00 98.12 185 SER A N 1
ATOM 1465 C CA . SER A 1 185 ? 1.410 2.857 -10.631 1.00 98.12 185 SER A CA 1
ATOM 1466 C C . SER A 1 185 ? 1.144 1.649 -11.531 1.00 98.12 185 SER A C 1
ATOM 1468 O O . SER A 1 185 ? 2.014 1.249 -12.299 1.00 98.12 185 SER A O 1
ATOM 1470 N N . TYR A 1 186 ? -0.069 1.098 -11.502 1.00 98.38 186 TYR A N 1
ATOM 1471 C CA . TYR A 1 186 ? -0.450 -0.017 -12.363 1.00 98.38 186 TYR A CA 1
ATOM 1472 C C . TYR A 1 186 ? -0.457 0.383 -13.839 1.00 98.38 186 TYR A C 1
ATOM 1474 O O . TYR A 1 186 ? 0.058 -0.357 -14.664 1.00 98.38 186 TYR A O 1
ATOM 1482 N N . TRP A 1 187 ? -0.974 1.561 -14.193 1.00 97.94 187 TRP A N 1
ATOM 1483 C CA . TRP A 1 187 ? -0.992 2.054 -15.574 1.00 97.94 187 TRP A CA 1
ATOM 1484 C C . TRP A 1 187 ? 0.412 2.239 -16.141 1.00 97.94 187 TRP A C 1
ATOM 1486 O O . TRP A 1 187 ? 0.701 1.770 -17.241 1.00 97.94 187 TRP A O 1
ATOM 1496 N N . SER A 1 188 ? 1.312 2.859 -15.375 1.00 97.19 188 SER A N 1
ATOM 1497 C CA . SER A 1 188 ? 2.714 3.008 -15.784 1.00 97.19 188 SER A CA 1
ATOM 1498 C C . SER A 1 188 ? 3.407 1.650 -15.952 1.00 97.19 188 SER A C 1
ATOM 1500 O O . SER A 1 188 ? 4.052 1.418 -16.975 1.00 97.19 188 SER A O 1
ATOM 1502 N N . ALA A 1 189 ? 3.197 0.710 -15.025 1.00 98.00 189 ALA A N 1
ATOM 1503 C CA . ALA A 1 189 ? 3.695 -0.658 -15.165 1.00 98.00 189 ALA A CA 1
ATOM 1504 C C . ALA A 1 189 ? 3.068 -1.398 -16.360 1.00 98.00 189 ALA A C 1
ATOM 1506 O O . ALA A 1 189 ? 3.772 -2.097 -17.084 1.00 98.00 189 ALA A O 1
ATOM 1507 N N . PHE A 1 190 ? 1.773 -1.214 -16.620 1.00 98.00 190 PHE A N 1
ATOM 1508 C CA . PHE A 1 190 ? 1.069 -1.843 -17.735 1.00 98.00 190 PHE A CA 1
ATOM 1509 C C . PHE A 1 190 ? 1.664 -1.402 -19.071 1.00 98.00 190 PHE A C 1
ATOM 1511 O O . PHE A 1 190 ? 1.938 -2.241 -19.930 1.00 98.00 190 PHE A O 1
ATOM 1518 N N . HIS A 1 191 ? 1.931 -0.104 -19.239 1.00 97.12 191 HIS A N 1
ATOM 1519 C CA . HIS A 1 191 ? 2.609 0.403 -20.430 1.00 97.12 191 HIS A CA 1
ATOM 1520 C C . HIS A 1 191 ? 4.047 -0.104 -20.528 1.00 97.12 191 HIS A C 1
ATOM 1522 O O . HIS A 1 191 ? 4.462 -0.519 -21.606 1.00 97.12 191 HIS A O 1
ATOM 1528 N N . LYS A 1 192 ? 4.782 -0.177 -19.415 1.00 97.56 192 LYS A N 1
ATOM 1529 C CA . LYS A 1 192 ? 6.124 -0.772 -19.405 1.00 97.56 192 LYS A CA 1
ATOM 1530 C C . LYS A 1 192 ? 6.112 -2.250 -19.821 1.00 97.56 192 LYS A C 1
ATOM 1532 O O . LYS A 1 192 ? 6.965 -2.678 -20.594 1.00 97.56 192 LYS A O 1
ATOM 1537 N N . ALA A 1 193 ? 5.130 -3.027 -19.370 1.00 96.81 193 ALA A N 1
ATOM 1538 C CA . ALA A 1 193 ? 5.013 -4.452 -19.679 1.00 96.81 193 ALA A CA 1
ATOM 1539 C C . ALA A 1 193 ? 4.521 -4.723 -21.112 1.00 96.81 193 ALA A C 1
ATOM 1541 O O . ALA A 1 193 ? 5.009 -5.647 -21.766 1.00 96.81 193 ALA A O 1
ATOM 1542 N N . ASN A 1 194 ? 3.555 -3.945 -21.606 1.00 95.94 194 ASN A N 1
ATOM 1543 C CA . ASN A 1 194 ? 2.814 -4.254 -22.839 1.00 95.94 194 ASN A CA 1
ATOM 1544 C C . ASN A 1 194 ? 3.171 -3.347 -24.026 1.00 95.94 194 ASN A C 1
ATOM 1546 O O . ASN A 1 194 ? 2.925 -3.700 -25.176 1.00 95.94 194 ASN A O 1
ATOM 1550 N N . HIS A 1 195 ? 3.779 -2.195 -23.757 1.00 95.62 195 HIS A N 1
ATOM 1551 C CA . HIS A 1 195 ? 4.233 -1.210 -24.738 1.00 95.62 195 HIS A CA 1
ATOM 1552 C C . HIS A 1 195 ? 5.680 -0.812 -24.434 1.00 95.62 195 HIS A C 1
ATOM 1554 O O . HIS A 1 195 ? 6.023 0.365 -24.358 1.00 95.62 195 HIS A O 1
ATOM 1560 N N . THR A 1 196 ? 6.520 -1.821 -24.191 1.00 95.94 196 THR A N 1
ATOM 1561 C CA . THR A 1 196 ? 7.840 -1.673 -23.569 1.00 95.94 196 THR A CA 1
ATOM 1562 C C . THR A 1 196 ? 8.735 -0.691 -24.319 1.00 95.94 196 THR A C 1
ATOM 1564 O O . THR A 1 196 ? 9.238 0.249 -23.712 1.00 95.94 196 THR A O 1
ATOM 1567 N N . GLN A 1 197 ? 8.881 -0.832 -25.641 1.00 94.81 197 GLN A N 1
ATOM 1568 C CA . GLN A 1 197 ? 9.696 0.096 -26.438 1.00 94.81 197 GLN A CA 1
ATOM 1569 C C . GLN A 1 197 ? 9.164 1.533 -26.373 1.00 94.81 197 GLN A C 1
ATOM 1571 O O . GLN A 1 197 ? 9.940 2.459 -26.156 1.00 94.81 197 GLN A O 1
ATOM 1576 N N . GLN A 1 198 ? 7.847 1.725 -26.508 1.00 95.38 198 GLN A N 1
ATOM 1577 C CA . GLN A 1 198 ? 7.223 3.049 -26.449 1.00 95.38 198 GLN A CA 1
ATOM 1578 C C . GLN A 1 198 ? 7.367 3.679 -25.060 1.00 95.38 198 GLN A C 1
ATOM 1580 O O . GLN A 1 198 ? 7.597 4.881 -24.959 1.00 95.38 198 GLN A O 1
ATOM 1585 N N . PHE A 1 199 ? 7.274 2.874 -24.000 1.00 96.75 199 PHE A N 1
ATOM 1586 C CA . PHE A 1 199 ? 7.490 3.315 -22.628 1.00 96.75 199 PHE A CA 1
ATOM 1587 C C . PHE A 1 199 ? 8.919 3.832 -22.432 1.00 96.75 199 PHE A C 1
ATOM 1589 O O . PHE A 1 199 ? 9.092 4.969 -22.005 1.00 96.75 199 PHE A O 1
ATOM 1596 N N . PHE A 1 200 ? 9.936 3.034 -22.782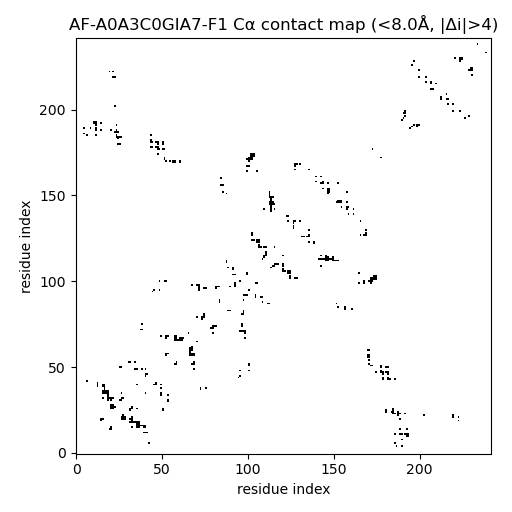 1.00 96.12 200 PHE A N 1
ATOM 1597 C CA . PHE A 1 200 ? 11.337 3.444 -22.631 1.00 96.12 200 PHE A CA 1
ATOM 1598 C C . PHE A 1 200 ? 11.680 4.652 -23.501 1.00 96.12 200 PHE A C 1
ATOM 1600 O O . PHE A 1 200 ? 12.365 5.556 -23.031 1.00 96.12 200 PHE A O 1
ATOM 1607 N N . LEU A 1 201 ? 11.176 4.696 -24.736 1.00 94.00 201 LEU A N 1
ATOM 1608 C CA . LEU A 1 201 ? 11.378 5.827 -25.635 1.00 94.00 201 LEU A CA 1
ATOM 1609 C C . LEU A 1 201 ? 10.758 7.108 -25.063 1.00 94.00 201 LEU A C 1
ATOM 1611 O O . LEU A 1 201 ? 11.444 8.119 -24.949 1.00 94.00 201 LEU A O 1
ATOM 1615 N N . SER A 1 202 ? 9.485 7.056 -24.658 1.00 94.31 202 SER A N 1
ATOM 1616 C CA . SER A 1 202 ? 8.791 8.195 -24.046 1.00 94.31 202 SER A CA 1
ATOM 1617 C C . SER A 1 202 ? 9.503 8.659 -22.777 1.00 94.31 202 SER A C 1
ATOM 1619 O O . SER A 1 202 ? 9.738 9.852 -22.611 1.00 94.31 202 SER A O 1
ATOM 1621 N N . TYR A 1 203 ? 9.934 7.725 -21.925 1.00 94.81 203 TYR A N 1
ATOM 1622 C CA . TYR A 1 203 ? 10.706 8.061 -20.735 1.00 94.81 203 TYR A CA 1
ATOM 1623 C C . TYR A 1 203 ? 12.014 8.770 -21.098 1.00 94.81 203 TYR A C 1
ATOM 1625 O O . TYR A 1 203 ? 12.316 9.822 -20.543 1.00 94.81 203 TYR A O 1
ATOM 1633 N N . LEU A 1 204 ? 12.777 8.231 -22.052 1.00 93.00 204 LEU A N 1
ATOM 1634 C CA . LEU A 1 204 ? 14.050 8.804 -22.486 1.00 93.00 204 LEU A CA 1
ATOM 1635 C C . LEU A 1 204 ? 13.876 10.229 -23.035 1.00 93.00 204 LEU A C 1
ATOM 1637 O O . LEU A 1 204 ? 14.685 11.101 -22.723 1.00 93.00 204 LEU A O 1
ATOM 1641 N N . TYR A 1 205 ? 12.801 10.492 -23.788 1.00 91.31 205 TYR A N 1
ATOM 1642 C CA . TYR A 1 205 ? 12.487 11.829 -24.307 1.00 91.31 205 TYR A CA 1
ATOM 1643 C C . TYR A 1 205 ? 12.303 12.884 -23.208 1.00 91.31 205 TYR A C 1
ATOM 1645 O O . TYR A 1 205 ? 12.696 14.039 -23.423 1.00 91.31 205 TYR A O 1
ATOM 1653 N N . HIS A 1 206 ? 11.744 12.481 -22.061 1.00 92.25 206 HIS A N 1
ATOM 1654 C CA . HIS A 1 206 ? 11.451 13.337 -20.906 1.00 92.25 206 HIS A CA 1
ATOM 1655 C C . HIS A 1 206 ? 12.474 13.218 -19.765 1.00 92.25 206 HIS A C 1
ATOM 1657 O O . HIS A 1 206 ? 12.388 13.957 -18.788 1.00 92.25 206 HIS A O 1
ATOM 1663 N N . ALA A 1 207 ? 13.480 12.344 -19.873 1.00 91.50 207 ALA A N 1
ATOM 1664 C CA . ALA A 1 207 ? 14.491 12.155 -18.827 1.00 91.50 207 ALA A CA 1
ATOM 1665 C C . ALA A 1 207 ? 15.281 13.444 -18.519 1.00 91.50 207 ALA A C 1
ATOM 1667 O O . ALA A 1 207 ? 15.747 13.627 -17.399 1.00 91.50 207 ALA A O 1
ATOM 1668 N N . GLY A 1 208 ? 15.360 14.369 -19.485 1.00 90.12 208 GLY A N 1
ATOM 1669 C CA . GLY A 1 208 ? 15.940 15.706 -19.316 1.00 90.12 208 GLY A CA 1
ATOM 1670 C C . GLY A 1 208 ? 15.240 16.598 -18.283 1.00 90.12 208 GLY A C 1
ATOM 1671 O O . GLY A 1 208 ? 15.833 17.572 -17.837 1.00 90.12 208 GLY A O 1
ATOM 1672 N N . GLU A 1 209 ? 14.004 16.278 -17.895 1.00 90.69 209 GLU A N 1
ATOM 1673 C CA . GLU A 1 209 ? 13.213 17.043 -16.917 1.00 90.69 209 GLU A CA 1
ATOM 1674 C C . GLU A 1 209 ? 13.443 16.577 -15.465 1.00 90.69 209 GLU A C 1
ATOM 1676 O O . GLU A 1 209 ? 12.896 17.155 -14.523 1.00 90.69 209 GLU A O 1
ATOM 1681 N N . LYS A 1 210 ? 14.228 15.512 -15.258 1.00 91.31 210 LYS A N 1
ATOM 1682 C CA . LYS A 1 210 ? 14.545 14.973 -13.928 1.00 91.31 210 LYS A CA 1
ATOM 1683 C C . LYS A 1 210 ? 15.674 15.767 -13.269 1.00 91.31 210 LYS A C 1
ATOM 1685 O O . LYS A 1 210 ? 16.414 16.490 -13.924 1.00 91.31 210 LYS A O 1
ATOM 1690 N N . GLN A 1 211 ? 15.795 15.627 -11.947 1.00 90.12 211 GLN A N 1
ATOM 1691 C CA . GLN A 1 211 ? 16.766 16.386 -11.152 1.00 90.12 211 GLN A CA 1
ATOM 1692 C C . GLN A 1 211 ? 18.220 16.113 -11.572 1.00 90.12 211 GLN A C 1
ATOM 1694 O O . GLN A 1 211 ? 19.004 17.055 -11.644 1.00 90.12 211 GLN A O 1
ATOM 1699 N N . ASP A 1 212 ? 18.555 14.852 -11.866 1.00 93.81 212 ASP A N 1
ATOM 1700 C CA . ASP A 1 212 ? 19.824 14.454 -12.486 1.00 93.81 212 ASP A CA 1
ATOM 1701 C C . ASP A 1 212 ? 19.540 13.689 -13.790 1.00 93.81 212 ASP A C 1
ATOM 1703 O O . ASP A 1 212 ? 19.307 12.477 -13.770 1.00 93.81 212 ASP A O 1
ATOM 1707 N N . PRO A 1 213 ? 19.519 14.381 -14.942 1.00 94.44 213 PRO A N 1
ATOM 1708 C CA . PRO A 1 213 ? 19.255 13.741 -16.225 1.00 94.44 213 PRO A CA 1
ATOM 1709 C C . PRO A 1 213 ? 20.289 12.685 -16.622 1.00 94.44 213 PRO A C 1
ATOM 1711 O O . PRO A 1 213 ? 19.942 11.718 -17.298 1.00 94.44 213 PRO A O 1
ATOM 1714 N N . HIS A 1 214 ? 21.559 12.855 -16.242 1.00 93.44 214 HIS A N 1
ATOM 1715 C CA . HIS A 1 214 ? 22.627 11.951 -16.669 1.00 93.44 214 HIS A CA 1
ATOM 1716 C C . HIS A 1 214 ? 22.535 10.610 -15.942 1.00 93.44 214 HIS A C 1
ATOM 1718 O O . HIS A 1 214 ? 22.576 9.561 -16.593 1.00 93.44 214 HIS A O 1
ATOM 1724 N N . GLU A 1 215 ? 22.362 10.644 -14.618 1.00 94.12 215 GLU A N 1
ATOM 1725 C CA . GLU A 1 215 ? 22.112 9.444 -13.816 1.00 94.12 215 GLU A CA 1
ATOM 1726 C C . GLU A 1 215 ? 20.818 8.758 -14.270 1.00 94.12 215 GLU A C 1
ATOM 1728 O O . GLU A 1 215 ? 20.796 7.547 -14.503 1.00 94.12 215 GLU A O 1
ATOM 1733 N N . GLU A 1 216 ? 19.760 9.537 -14.502 1.00 94.56 216 GLU A N 1
ATOM 1734 C CA . GLU A 1 216 ? 18.466 9.012 -14.921 1.00 94.56 216 GLU A CA 1
ATOM 1735 C C . GLU A 1 216 ? 18.537 8.260 -16.257 1.00 94.56 216 GLU A C 1
ATOM 1737 O O . GLU A 1 216 ? 18.021 7.144 -16.372 1.00 94.56 216 GLU A O 1
ATOM 1742 N N . ILE A 1 217 ? 19.196 8.846 -17.264 1.00 94.38 217 ILE A N 1
ATOM 1743 C CA . ILE A 1 217 ? 19.390 8.214 -18.576 1.00 94.38 217 ILE A CA 1
ATOM 1744 C C . ILE A 1 217 ? 20.230 6.943 -18.431 1.00 94.38 217 ILE A C 1
ATOM 1746 O O . ILE A 1 217 ? 19.892 5.921 -19.031 1.00 94.38 217 ILE A O 1
ATOM 1750 N N . TYR A 1 218 ? 21.298 6.973 -17.627 1.00 94.12 218 TYR A N 1
ATOM 1751 C CA . TYR A 1 218 ? 22.139 5.799 -17.389 1.00 94.12 218 TYR A CA 1
ATOM 1752 C C . TYR A 1 218 ? 21.342 4.643 -16.767 1.00 94.12 218 TYR A C 1
ATOM 1754 O O . TYR A 1 218 ? 21.382 3.513 -17.268 1.00 94.12 218 TYR A O 1
ATOM 1762 N N . GLU A 1 219 ? 20.570 4.920 -15.714 1.00 94.19 219 GLU A N 1
ATOM 1763 C CA . GLU A 1 219 ? 19.716 3.919 -15.076 1.00 94.19 219 GLU A CA 1
ATOM 1764 C C . GLU A 1 219 ? 18.651 3.380 -16.034 1.00 94.19 219 GLU A C 1
ATOM 1766 O O . GLU A 1 219 ? 18.404 2.173 -16.059 1.00 94.19 219 GLU A O 1
ATOM 1771 N N . LEU A 1 220 ? 18.034 4.252 -16.836 1.00 94.56 220 LEU A N 1
ATOM 1772 C CA . LEU A 1 220 ? 17.014 3.868 -17.807 1.00 94.56 220 LEU A CA 1
ATOM 1773 C C . LEU A 1 220 ? 17.585 2.960 -18.906 1.00 94.56 220 LEU A C 1
ATOM 1775 O O . LEU A 1 220 ? 16.973 1.946 -19.237 1.00 94.56 220 LEU A O 1
ATOM 1779 N N . VAL A 1 221 ? 18.763 3.290 -19.445 1.00 94.06 221 VAL A N 1
ATOM 1780 C CA . VAL A 1 221 ? 19.471 2.468 -20.442 1.00 94.06 221 VAL A CA 1
ATOM 1781 C C . VAL A 1 221 ? 19.855 1.110 -19.854 1.00 94.06 221 VAL A C 1
ATOM 1783 O O . VAL A 1 221 ? 19.728 0.087 -20.526 1.00 94.06 221 VAL A O 1
ATOM 1786 N N . SER A 1 222 ? 20.299 1.077 -18.596 1.00 94.62 222 SER A N 1
ATOM 1787 C CA . SER A 1 222 ? 20.593 -0.174 -17.891 1.00 94.62 222 SER A CA 1
ATOM 1788 C C . SER A 1 222 ? 19.334 -1.028 -17.702 1.00 94.62 222 SER A C 1
ATOM 1790 O O . SER A 1 222 ? 19.344 -2.224 -17.996 1.00 94.62 222 SER A O 1
ATOM 1792 N N . ASP A 1 223 ? 18.222 -0.412 -17.293 1.00 95.75 223 ASP A N 1
ATOM 1793 C CA . ASP A 1 223 ? 16.937 -1.091 -17.109 1.00 95.75 223 ASP A CA 1
ATOM 1794 C C . ASP A 1 223 ? 16.377 -1.622 -18.440 1.00 95.75 223 ASP A C 1
ATOM 1796 O O . ASP A 1 223 ? 15.900 -2.752 -18.481 1.00 95.75 223 ASP A O 1
ATOM 1800 N N . ALA A 1 224 ? 16.526 -0.889 -19.551 1.00 95.94 224 ALA A N 1
ATOM 1801 C CA . ALA A 1 224 ? 16.091 -1.314 -20.887 1.00 95.94 224 ALA A CA 1
ATOM 1802 C C . ALA A 1 224 ? 16.733 -2.640 -21.340 1.00 95.94 224 ALA A C 1
ATOM 1804 O O . ALA A 1 224 ? 16.078 -3.467 -21.985 1.00 95.94 224 ALA A O 1
ATOM 1805 N N . LYS A 1 225 ? 17.984 -2.904 -20.935 1.00 94.38 225 LYS A N 1
ATOM 1806 C CA . LYS A 1 225 ? 18.672 -4.176 -21.224 1.00 94.38 225 LYS A CA 1
ATOM 1807 C C . LYS A 1 225 ? 17.976 -5.374 -20.577 1.00 94.38 225 LYS A C 1
ATOM 1809 O O . LYS A 1 225 ? 17.957 -6.448 -21.169 1.00 94.38 225 LYS A O 1
ATOM 1814 N N . LEU A 1 226 ? 17.335 -5.191 -19.416 1.00 94.12 226 LEU A N 1
ATOM 1815 C CA . LEU A 1 226 ? 16.546 -6.241 -18.747 1.00 94.12 226 LEU A CA 1
ATOM 1816 C C . LEU A 1 226 ? 15.298 -6.653 -19.545 1.00 94.12 226 LEU A C 1
ATOM 1818 O O . LEU A 1 226 ? 14.666 -7.660 -19.223 1.00 94.12 226 LEU A O 1
ATOM 1822 N N . PHE A 1 227 ? 14.941 -5.867 -20.564 1.00 95.69 227 PHE A N 1
ATOM 1823 C CA . PHE A 1 227 ? 13.824 -6.092 -21.477 1.00 95.69 227 PHE A CA 1
ATOM 1824 C C . PHE A 1 227 ? 14.276 -6.448 -22.897 1.00 95.69 227 PHE A C 1
ATOM 1826 O O . PHE A 1 227 ? 13.454 -6.434 -23.811 1.00 95.69 227 PHE A O 1
ATOM 1833 N N . ASN A 1 228 ? 15.561 -6.769 -23.091 1.00 94.25 228 ASN A N 1
ATOM 1834 C CA . ASN A 1 228 ? 16.157 -7.056 -24.400 1.00 94.25 228 ASN A CA 1
ATOM 1835 C C . ASN A 1 228 ? 15.983 -5.906 -25.411 1.00 94.25 228 ASN A C 1
ATOM 1837 O O . ASN A 1 228 ? 15.831 -6.143 -26.609 1.00 94.25 228 ASN A O 1
ATOM 1841 N N . ILE A 1 229 ? 15.980 -4.655 -24.936 1.00 94.38 229 ILE A N 1
ATOM 1842 C CA . ILE A 1 229 ? 15.954 -3.473 -25.802 1.00 94.38 229 ILE A CA 1
ATOM 1843 C C . ILE A 1 229 ? 17.388 -3.031 -26.076 1.00 94.38 229 ILE A C 1
ATOM 1845 O O . ILE A 1 229 ? 18.137 -2.692 -25.159 1.00 94.38 229 ILE A O 1
ATOM 1849 N N . GLU A 1 230 ? 17.757 -3.008 -27.355 1.00 90.50 230 GLU A N 1
ATOM 1850 C CA . GLU A 1 230 ? 19.017 -2.430 -27.812 1.00 90.50 230 GLU A CA 1
ATOM 1851 C C . GLU A 1 230 ? 18.939 -0.897 -27.764 1.00 90.50 230 GLU A C 1
ATOM 1853 O O . GLU A 1 230 ? 18.061 -0.279 -28.367 1.00 90.50 230 GLU A O 1
ATOM 1858 N N . THR A 1 231 ? 19.879 -0.273 -27.058 1.00 89.06 231 THR A N 1
ATOM 1859 C CA . THR A 1 231 ? 20.010 1.185 -26.975 1.00 89.06 231 THR A CA 1
ATOM 1860 C C . THR A 1 231 ? 21.198 1.645 -27.810 1.00 89.06 231 THR A C 1
ATOM 1862 O O . THR A 1 231 ? 22.332 1.245 -27.538 1.00 89.06 231 THR A O 1
ATOM 1865 N N . LYS A 1 232 ? 20.956 2.509 -28.797 1.00 87.62 232 LYS A N 1
ATOM 1866 C CA . LYS A 1 232 ? 22.009 3.083 -29.645 1.00 87.62 232 LYS A CA 1
ATOM 1867 C C . LYS A 1 232 ? 22.549 4.375 -29.039 1.00 87.62 232 LYS A C 1
ATOM 1869 O O . LYS A 1 232 ? 21.811 5.118 -28.394 1.00 87.62 232 LYS A O 1
ATOM 1874 N N . THR A 1 233 ? 23.829 4.652 -29.263 1.00 86.50 233 THR A N 1
ATOM 1875 C CA . THR A 1 233 ? 24.422 5.947 -28.922 1.00 86.50 233 THR A CA 1
ATOM 1876 C C . THR A 1 233 ? 23.967 7.026 -29.912 1.00 86.50 233 THR A C 1
ATOM 1878 O O . THR A 1 233 ? 23.597 6.701 -31.046 1.00 86.50 233 THR A O 1
ATOM 1881 N N . PRO A 1 234 ? 23.987 8.311 -29.514 1.00 84.25 234 PRO A N 1
ATOM 1882 C CA . PRO A 1 234 ? 23.704 9.409 -30.431 1.00 84.25 234 PRO A CA 1
ATOM 1883 C C . PRO A 1 234 ? 24.606 9.348 -31.670 1.00 84.25 234 PRO A C 1
ATOM 1885 O O . PRO A 1 234 ? 25.818 9.166 -31.556 1.00 84.25 234 PRO A O 1
ATOM 1888 N N . ASN A 1 235 ? 24.012 9.511 -32.853 1.00 85.06 235 ASN A N 1
ATOM 1889 C CA . ASN A 1 235 ? 24.719 9.530 -34.130 1.00 85.06 235 ASN A CA 1
ATOM 1890 C C . ASN A 1 235 ? 24.233 10.726 -34.956 1.00 85.06 235 ASN A C 1
ATOM 1892 O O . ASN A 1 235 ? 23.042 10.831 -35.245 1.00 85.06 235 ASN A O 1
ATOM 1896 N N . ILE A 1 236 ? 25.166 11.597 -35.350 1.00 83.69 236 ILE A N 1
ATOM 1897 C CA . ILE A 1 236 ? 24.895 12.824 -36.115 1.00 83.69 236 ILE A CA 1
ATOM 1898 C C . ILE A 1 236 ? 24.161 12.519 -37.429 1.00 83.69 236 ILE A C 1
ATOM 1900 O O . ILE A 1 236 ? 23.265 13.262 -37.814 1.00 83.69 236 ILE A O 1
ATOM 1904 N N . SER A 1 237 ? 24.480 11.407 -38.093 1.00 86.25 237 SER A N 1
ATOM 1905 C CA . SER A 1 237 ? 23.855 11.017 -39.363 1.00 86.25 237 SER A CA 1
ATOM 1906 C C . SER A 1 237 ? 22.385 10.603 -39.230 1.00 86.25 237 SER A C 1
ATOM 1908 O O . SER A 1 237 ? 21.681 10.587 -40.231 1.00 86.25 237 SER A O 1
ATOM 1910 N N . ASN A 1 238 ? 21.923 10.278 -38.018 1.00 76.62 238 ASN A N 1
ATOM 1911 C CA . ASN A 1 238 ? 20.548 9.855 -37.726 1.00 76.62 238 ASN A CA 1
ATOM 1912 C C . ASN A 1 238 ? 19.866 10.803 -36.725 1.00 76.62 238 ASN A C 1
ATOM 1914 O O . ASN A 1 238 ? 19.049 10.374 -35.909 1.00 76.62 238 ASN A O 1
ATOM 1918 N N . PHE A 1 239 ? 20.240 12.081 -36.742 1.00 74.31 239 PHE A N 1
ATOM 1919 C CA . PHE A 1 239 ? 19.636 13.089 -35.882 1.00 74.31 239 PHE A CA 1
ATOM 1920 C C . PHE A 1 239 ? 18.189 13.368 -36.323 1.00 74.31 239 PHE A C 1
ATOM 1922 O O . PHE A 1 239 ? 17.959 13.722 -37.477 1.00 74.31 239 PHE A O 1
ATOM 1929 N N . SER A 1 240 ? 17.217 13.220 -35.416 1.00 70.19 240 SER A N 1
ATOM 1930 C C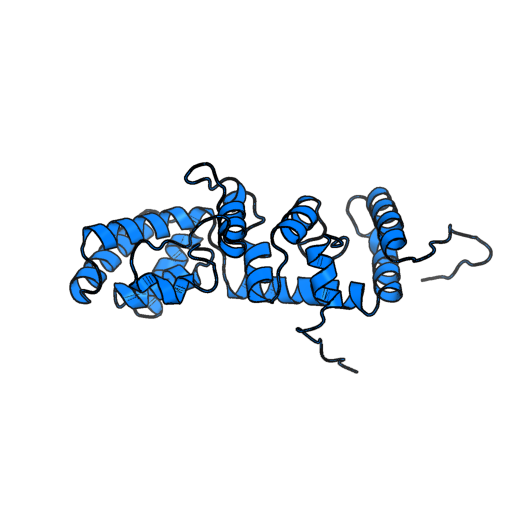A . SER A 1 240 ? 15.852 13.721 -35.619 1.00 70.19 240 SER A CA 1
ATOM 1931 C C . SER A 1 240 ? 15.593 14.883 -34.666 1.00 70.19 240 SER A C 1
ATOM 1933 O O . SER A 1 240 ? 15.845 14.766 -33.464 1.00 70.19 240 SER A O 1
ATOM 1935 N N . GLU A 1 241 ? 15.058 15.990 -35.181 1.00 60.97 241 GLU A N 1
ATOM 1936 C CA . GLU A 1 241 ? 14.438 17.004 -34.326 1.00 60.97 241 GLU A CA 1
ATOM 1937 C C . GLU A 1 241 ? 13.216 16.372 -33.640 1.00 60.97 241 GLU A C 1
ATOM 1939 O O . GLU A 1 241 ? 12.541 15.527 -34.233 1.00 60.97 241 GLU A O 1
ATOM 1944 N N . LYS A 1 242 ? 13.038 16.669 -32.348 1.00 57.00 242 LYS A N 1
ATOM 1945 C CA . LYS A 1 242 ? 11.996 16.063 -31.508 1.00 57.00 242 LYS A CA 1
ATOM 1946 C C . L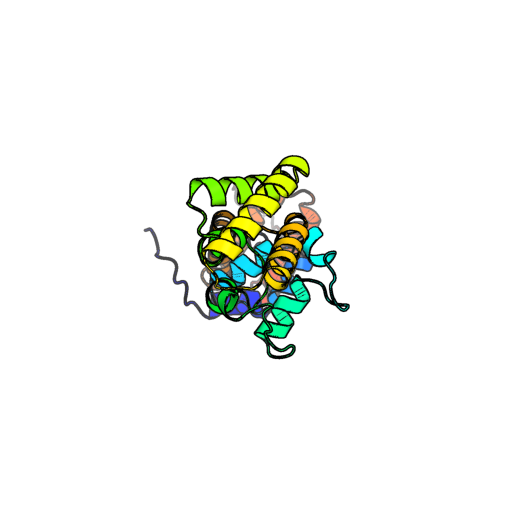YS A 1 242 ? 10.593 16.331 -32.044 1.00 57.00 242 LYS A C 1
ATOM 1948 O O . LYS A 1 242 ? 10.348 17.472 -32.489 1.00 57.00 242 LYS A O 1
#

Nearest PDB structures (foldseek):
  5fkv-assembly1_A  TM=8.926E-01  e=2.160E-12  Escherichia coli K-12
  5fkw-assembly1_A  TM=8.860E-01  e=1.348E-11  Escherichia coli K-12
  5fku-assembly1_A  TM=8.728E-01  e=9.932E-12  Escherichia coli K-12
  4jom-assembly1_A  TM=8.471E-01  e=1.910E-11  Escherichia coli K-12
  7pu7-assembly1_A  TM=9.120E-01  e=2.591E-11  Mycobacterium tuberculosis

Secondary structure (DSSP, 8-state):
--PPP-TT-HHHHHHHHHT--TTSTTT-SHHHHHHHHHH---SHHHHHHHHHHSSHHHHH-EETTEEHHHHHHHHHTTSS----SSGGGHHHHGGGTT---BHHHHHHHHHHHH---HHHHHHHHHHHHHT-HHHHHHHHHHHHHHHHHH-SS-HHHHHHHHHHHHHHTTT-B-HHHHHHHHHHHHHHHHHHHHSHHHHHHHHHHHGGGSSSHHHHHHHHHHHHHTTT---PPP-GGG----

Foldseek 3Di:
DPDDQDQQPPLLLVCLLQLLQCQQFLQNDPLSSVLSNLQSDRGLLSLLLSSLQSDPLQCPCDDPRHGLSVVQSCLSVVVDPQDELDPLLCVLCVSSSNRQAALVSQLVCLCSQLVDDPVLSVLLSCCLQVVDPVSLVVNLVSSLNSNVVVVRDDSVSSNVVSVVSNSCSSRHDHSVVSSVSSVSSSVLSSCCRPVVVVSLVVCLVCLVVDPDSVVSNVVSCVSSVVVVDDDDDDDPVPDDDD

Sequence (242 aa):
MSREINYKCEKTWELFHEGKTKGVFQLESNLGKSWSKKLKPSNIEELAALVALIRPGCLKAISDGKSMTQRYIDRKHGLEEVSYLHDSLKDVLKPTYGVLVYQEQSMRIAQNLAGFDLKEADVLRKAIGKKKADLMAKVKKDFVKGCKKVGTVDEATAEEIFSWIEKSSRYSFKLSHAVAYAMCSYWSAFHKANHTQQFFLSYLYHAGEKQDPHEEIYELVSDAKLFNIETKTPNISNFSEK

Solvent-accessible surface area (backbone atoms only — not comparable to full-atom values): 13314 Å² total; per-residue (Å²): 131,89,76,79,83,69,89,80,46,61,67,33,39,47,33,35,39,71,27,66,24,73,83,18,51,97,26,43,46,72,66,32,18,53,50,29,34,71,55,42,45,86,47,60,68,50,35,12,48,47,68,49,30,77,36,75,50,21,57,66,42,61,58,96,93,32,22,53,44,54,48,42,39,32,27,71,71,67,76,34,84,74,61,69,100,46,78,90,47,44,83,69,21,54,91,42,46,49,44,82,54,34,41,62,43,54,26,50,49,38,32,74,39,22,65,39,51,76,66,57,23,47,49,48,43,49,22,37,75,66,69,38,64,73,55,41,56,51,47,49,56,54,40,45,55,19,18,65,71,65,58,81,48,55,73,68,58,40,51,51,54,49,53,52,54,59,61,32,44,68,42,45,32,56,53,73,58,26,42,56,50,23,50,50,22,47,52,39,31,37,37,45,56,76,39,40,70,61,38,55,51,56,48,59,74,52,30,75,78,46,98,54,32,69,63,47,47,53,54,49,58,56,54,36,48,80,70,75,48,88,82,80,77,93,48,84,93,73,69,70,85,132

pLDDT: mean 92.98, std 7.77, range [37.75, 98.38]